Protein AF-A0A9X2BZV4-F1 (afdb_monomer)

Sequence (190 aa):
MRSPCIDVLFIQGASDGAHAADRALADALGSALGDGFRVHFPHMPHEEAPDNDVWRRAISTALHRTPATFLVAHSAGAAIVADMLARGGEDAAALAALPGVLLLAPPFVGAGGWKLDGFRLDEPVQPETLAGLPLQLYFGSADTTVPPAHADLYARRFPGATIHRLPGCGHQFEGWMAHVARDVRALARA

Mean predicted aligned error: 3.15 Å

InterPro domains:
  IPR010662 Serine hydrolase RBBP9/YdeN [PF06821] (48-171)
  IPR029058 Alpha/Beta hydrolase fold [G3DSA:3.40.50.1820] (6-189)
  IPR029058 Alpha/Beta hydrolase fold [SSF53474] (8-173)

Radius of gyration: 15.13 Å; Cα contacts (8 Å, |Δi|>4): 376; chains: 1; bounding box: 44×34×36 Å

Organism: NCBI:txid2897159

Solvent-accessible surface area (backbone atoms only — not comparable to full-atom values): 10216 Å² total; per-residue (Å²): 131,81,76,81,66,46,32,29,36,40,38,42,37,67,30,76,62,23,62,67,62,39,43,57,48,50,53,43,29,39,65,49,53,31,90,56,44,44,68,46,71,69,82,69,76,57,33,65,66,67,51,65,69,60,47,53,51,50,53,52,49,49,54,74,74,41,85,44,44,31,42,39,21,25,27,54,35,14,28,50,53,51,26,39,49,27,68,43,64,70,65,14,46,58,55,30,70,24,69,27,40,38,28,38,42,41,52,43,42,36,89,94,51,42,92,63,84,92,63,46,54,70,47,83,48,61,64,79,57,48,61,87,28,50,37,36,38,38,30,22,67,52,18,85,80,46,60,50,68,36,55,60,56,47,48,70,59,38,74,82,44,48,79,44,76,37,83,75,26,36,74,78,37,81,92,43,34,53,60,56,25,49,51,54,57,50,47,77,71,110

Structure (mmCIF, N/CA/C/O backbone):
data_AF-A0A9X2BZV4-F1
#
_entry.id   AF-A0A9X2BZV4-F1
#
loop_
_atom_site.group_PDB
_atom_site.id
_atom_site.type_symbol
_atom_site.label_atom_id
_atom_site.label_alt_id
_atom_site.label_comp_id
_atom_site.label_asym_id
_atom_site.label_entity_id
_atom_site.label_seq_id
_atom_site.pdbx_PDB_ins_code
_atom_site.Cartn_x
_atom_site.Cartn_y
_atom_site.Cartn_z
_atom_site.occupancy
_atom_site.B_iso_or_equiv
_atom_site.auth_seq_id
_atom_site.auth_comp_id
_atom_site.auth_asym_id
_atom_site.auth_atom_id
_atom_site.pdbx_PDB_model_num
ATOM 1 N N . MET A 1 1 ? -26.538 5.313 18.567 1.00 48.03 1 MET A N 1
ATOM 2 C CA . MET A 1 1 ? -25.415 6.013 17.904 1.00 48.03 1 MET A CA 1
ATOM 3 C C . MET A 1 1 ? -24.885 5.101 16.815 1.00 48.03 1 MET A C 1
ATOM 5 O O . MET A 1 1 ? -24.720 3.922 17.095 1.00 48.03 1 MET A O 1
ATOM 9 N N . ARG A 1 2 ? -24.688 5.594 15.585 1.00 54.38 2 ARG A N 1
ATOM 10 C CA . ARG A 1 2 ? -23.929 4.836 14.577 1.00 54.38 2 ARG A CA 1
ATOM 11 C C . ARG A 1 2 ? -22.489 4.727 15.085 1.00 54.38 2 ARG A C 1
ATOM 13 O O . ARG A 1 2 ? -21.980 5.721 15.603 1.00 54.38 2 ARG A O 1
ATOM 20 N N . SER A 1 3 ? -21.877 3.547 15.000 1.00 62.12 3 SER A N 1
ATOM 21 C CA . SER A 1 3 ? -20.447 3.398 15.286 1.00 62.12 3 SER A CA 1
ATOM 22 C C . SER A 1 3 ? -19.655 4.408 14.449 1.00 62.12 3 SER A C 1
ATOM 24 O O . SER A 1 3 ? -20.075 4.695 13.320 1.00 62.12 3 SER A O 1
ATOM 26 N N . PRO A 1 4 ? -18.563 4.985 14.979 1.00 80.25 4 PRO A N 1
ATOM 27 C CA . PRO A 1 4 ? -17.719 5.869 14.191 1.00 80.25 4 PRO A CA 1
ATOM 28 C C . PRO A 1 4 ? -17.245 5.131 12.934 1.00 80.25 4 PRO A C 1
ATOM 30 O O . PRO A 1 4 ? -16.870 3.961 12.989 1.00 80.25 4 PRO A O 1
ATOM 33 N N . CYS A 1 5 ? -17.353 5.814 11.797 1.00 91.06 5 CYS A N 1
ATOM 34 C CA . CYS A 1 5 ? -16.904 5.313 10.505 1.00 91.06 5 CYS A CA 1
ATOM 35 C C . CYS A 1 5 ? -15.371 5.299 10.490 1.00 91.06 5 CYS A C 1
ATOM 37 O O . CYS A 1 5 ? -14.761 6.264 10.943 1.00 91.06 5 CYS A O 1
ATOM 39 N N . ILE A 1 6 ? -14.772 4.214 10.004 1.00 96.31 6 ILE A N 1
ATOM 40 C CA . ILE A 1 6 ? -13.321 4.071 9.873 1.00 96.31 6 ILE A CA 1
ATOM 41 C C . ILE A 1 6 ? -12.911 4.491 8.464 1.00 96.31 6 ILE A C 1
ATOM 43 O O . ILE A 1 6 ? -13.384 3.936 7.471 1.00 96.31 6 ILE A O 1
ATOM 47 N N . ASP A 1 7 ? -12.021 5.468 8.371 1.00 97.56 7 ASP A N 1
ATOM 48 C CA . ASP A 1 7 ? -11.559 5.998 7.098 1.00 97.56 7 ASP A CA 1
ATOM 49 C C . ASP A 1 7 ? -10.303 5.243 6.613 1.00 97.56 7 ASP A C 1
ATOM 51 O O . ASP A 1 7 ? -9.355 5.004 7.364 1.00 97.56 7 ASP A O 1
ATOM 55 N N . VAL A 1 8 ? -10.311 4.853 5.339 1.00 98.56 8 VAL A N 1
ATOM 56 C CA . VAL A 1 8 ? -9.254 4.095 4.659 1.00 98.56 8 VAL A CA 1
ATOM 57 C C . VAL A 1 8 ? -8.741 4.929 3.495 1.00 98.56 8 VAL A C 1
ATOM 59 O O . VAL A 1 8 ? -9.525 5.320 2.635 1.00 98.56 8 VAL A O 1
ATOM 62 N N . LEU A 1 9 ? -7.442 5.193 3.435 1.00 98.75 9 LEU A N 1
ATOM 63 C CA . LEU A 1 9 ? -6.807 5.840 2.292 1.00 98.75 9 LEU A CA 1
ATOM 64 C C . LEU A 1 9 ? -6.379 4.776 1.280 1.00 98.75 9 LEU A C 1
ATOM 66 O O . LEU A 1 9 ? -5.589 3.900 1.617 1.00 98.75 9 LEU A O 1
ATOM 70 N N . PHE A 1 10 ? -6.888 4.855 0.054 1.00 98.81 10 PHE A N 1
ATOM 71 C CA . PHE A 1 10 ? -6.487 4.001 -1.059 1.00 98.81 10 PHE A CA 1
ATOM 72 C C . PHE A 1 10 ? -5.549 4.763 -2.002 1.00 98.81 10 PHE A C 1
ATOM 74 O O . PHE A 1 10 ? -5.887 5.862 -2.440 1.00 98.81 10 PHE A O 1
ATOM 81 N N . ILE A 1 11 ? -4.395 4.183 -2.331 1.00 98.75 11 ILE A N 1
ATOM 82 C CA . ILE A 1 11 ? -3.411 4.740 -3.271 1.00 98.75 11 ILE A CA 1
ATOM 83 C C . ILE A 1 11 ? -3.274 3.810 -4.484 1.00 98.75 11 ILE A C 1
ATOM 85 O O . ILE A 1 11 ? -3.019 2.617 -4.334 1.00 98.75 11 ILE A O 1
ATOM 89 N N . GLN A 1 12 ? -3.425 4.370 -5.682 1.00 98.50 12 GLN A N 1
ATOM 90 C CA . GLN A 1 12 ? -3.317 3.666 -6.968 1.00 98.50 12 GLN A CA 1
ATOM 91 C C . GLN A 1 12 ? -1.890 3.219 -7.328 1.00 98.50 12 GLN A C 1
ATOM 93 O O . GLN A 1 12 ? -0.902 3.732 -6.800 1.00 98.50 12 GLN A O 1
ATOM 98 N N . GLY A 1 13 ? -1.800 2.325 -8.312 1.00 98.00 13 GLY A N 1
ATOM 99 C CA . GLY A 1 13 ? -0.622 2.079 -9.134 1.00 98.00 13 GLY A CA 1
ATOM 100 C C . GLY A 1 13 ? -0.372 3.187 -10.165 1.00 98.00 13 GLY A C 1
ATOM 101 O O . GLY A 1 13 ? -1.043 4.221 -10.171 1.00 98.00 13 GLY A O 1
ATOM 102 N N . ALA A 1 14 ? 0.613 2.965 -11.040 1.00 95.50 14 ALA A N 1
ATOM 103 C CA . ALA A 1 14 ? 1.064 3.942 -12.027 1.00 95.50 14 ALA A CA 1
ATOM 104 C C . ALA A 1 14 ? 1.043 3.365 -13.447 1.00 95.50 14 ALA A C 1
ATOM 106 O O . ALA A 1 14 ? 1.647 2.328 -13.723 1.00 95.50 14 ALA A O 1
ATOM 107 N N . SER A 1 15 ? 0.335 4.064 -14.320 1.00 94.00 15 SER A N 1
ATOM 108 C CA . SER A 1 15 ? 0.244 3.910 -15.767 1.00 94.00 15 SER A CA 1
ATOM 109 C C . SER A 1 15 ? -0.658 5.033 -16.278 1.00 94.00 15 SER A C 1
ATOM 111 O O . SER A 1 15 ? -1.408 5.631 -15.502 1.00 94.00 15 SER A O 1
ATOM 113 N N . ASP A 1 16 ? -0.659 5.271 -17.587 1.00 94.44 16 ASP A N 1
ATOM 114 C CA . ASP A 1 16 ? -1.740 6.044 -18.202 1.00 94.44 16 ASP A CA 1
ATOM 115 C C . ASP A 1 16 ? -3.094 5.389 -17.858 1.00 94.44 16 ASP A C 1
ATOM 117 O O . ASP A 1 16 ? -3.267 4.177 -18.037 1.00 94.44 16 ASP A O 1
ATOM 121 N N . GLY A 1 17 ? -4.014 6.153 -17.267 1.00 94.94 17 GLY A N 1
ATOM 122 C CA . GLY A 1 17 ? -5.326 5.680 -16.824 1.00 94.94 17 GLY A CA 1
ATOM 123 C C . GLY A 1 17 ? -5.343 4.850 -15.532 1.00 94.94 17 GLY A C 1
ATOM 124 O O . GLY A 1 17 ? -6.378 4.245 -15.228 1.00 94.94 17 GLY A O 1
ATOM 125 N N . ALA A 1 18 ? -4.250 4.788 -14.760 1.00 95.62 18 ALA A N 1
ATOM 126 C CA . ALA A 1 18 ? -4.176 3.957 -13.553 1.00 95.62 18 ALA A CA 1
ATOM 127 C C . ALA A 1 18 ? -5.219 4.328 -12.493 1.00 95.62 18 ALA A C 1
ATOM 129 O O . ALA A 1 18 ? -5.806 3.437 -11.884 1.00 95.62 18 ALA A O 1
ATOM 130 N N . HIS A 1 19 ? -5.517 5.614 -12.291 1.00 97.31 19 HIS A N 1
ATOM 131 C CA . HIS A 1 19 ? -6.533 6.052 -11.334 1.00 97.31 19 HIS A CA 1
ATOM 132 C C . HIS A 1 19 ? -7.915 5.501 -11.701 1.00 97.31 19 HIS A C 1
ATOM 134 O O . HIS A 1 19 ? -8.685 5.080 -10.835 1.00 97.31 19 HIS A O 1
ATOM 140 N N . ALA A 1 20 ? -8.232 5.488 -12.999 1.00 97.00 20 ALA A N 1
ATOM 141 C CA . ALA A 1 20 ? -9.483 4.942 -13.505 1.00 97.00 20 ALA A CA 1
ATOM 142 C C . ALA A 1 20 ? -9.516 3.411 -13.395 1.00 97.00 20 ALA A C 1
ATOM 144 O O . ALA A 1 20 ? -10.542 2.859 -13.002 1.00 97.00 20 ALA A O 1
ATOM 145 N N . ALA A 1 21 ? -8.404 2.730 -13.685 1.00 95.81 21 ALA A N 1
ATOM 146 C CA . ALA A 1 21 ? -8.294 1.281 -13.527 1.00 95.81 21 ALA A CA 1
ATOM 147 C C . ALA A 1 21 ? -8.449 0.855 -12.054 1.00 95.81 21 ALA A C 1
ATOM 149 O O . ALA A 1 21 ? -9.248 -0.026 -11.732 1.00 95.81 21 ALA A O 1
ATOM 150 N N . ASP A 1 22 ? -7.760 1.541 -11.143 1.00 98.38 22 ASP A N 1
ATOM 151 C CA . ASP A 1 22 ? -7.753 1.217 -9.716 1.00 98.38 22 ASP A CA 1
ATOM 152 C C . ASP A 1 22 ? -9.005 1.700 -8.972 1.00 98.38 22 ASP A C 1
ATOM 154 O O . ASP A 1 22 ? -9.255 1.280 -7.839 1.00 98.38 22 ASP A O 1
ATOM 158 N N . ARG A 1 23 ? -9.868 2.499 -9.619 1.00 98.06 23 ARG A N 1
ATOM 159 C CA . ARG A 1 23 ? -11.212 2.817 -9.105 1.00 98.06 23 ARG A CA 1
ATOM 160 C C . ARG A 1 23 ? -12.003 1.550 -8.823 1.00 98.06 23 ARG A C 1
ATOM 162 O O . ARG A 1 23 ? -12.640 1.466 -7.779 1.00 98.06 23 ARG A O 1
ATOM 169 N N . ALA A 1 24 ? -11.900 0.549 -9.696 1.00 97.44 24 ALA A N 1
ATOM 170 C CA . ALA A 1 24 ? -12.562 -0.733 -9.496 1.00 97.44 24 ALA A CA 1
ATOM 171 C C . ALA A 1 24 ? -12.090 -1.438 -8.211 1.00 97.44 24 ALA A C 1
ATOM 173 O O . ALA A 1 24 ? -12.912 -2.005 -7.492 1.00 97.44 24 ALA A O 1
ATOM 174 N N . LEU A 1 25 ? -10.794 -1.366 -7.881 1.00 98.06 25 LEU A N 1
ATOM 175 C CA . LEU A 1 25 ? -10.241 -1.948 -6.653 1.00 98.06 25 LEU A CA 1
ATOM 176 C C . LEU A 1 25 ? -10.721 -1.175 -5.421 1.00 98.06 25 LEU A C 1
ATOM 178 O O . LEU A 1 25 ? -11.193 -1.788 -4.464 1.00 98.06 25 LEU A O 1
ATOM 182 N N . ALA A 1 26 ? -10.641 0.158 -5.454 1.00 98.38 26 ALA A N 1
ATOM 183 C CA . ALA A 1 26 ? -11.083 1.014 -4.356 1.00 98.38 26 ALA A CA 1
ATOM 184 C C . ALA A 1 26 ? -12.584 0.841 -4.057 1.00 98.38 26 ALA A C 1
ATOM 186 O O . ALA A 1 26 ? -12.976 0.710 -2.894 1.00 98.38 26 ALA A O 1
ATOM 187 N N . ASP A 1 27 ? -13.419 0.771 -5.096 1.00 98.31 27 ASP A N 1
ATOM 188 C CA . ASP A 1 27 ? -14.866 0.588 -4.967 1.00 98.31 27 ASP A CA 1
ATOM 189 C C . ASP A 1 27 ? -15.214 -0.832 -4.488 1.00 98.31 27 ASP A C 1
ATOM 191 O O . ASP A 1 27 ? -16.090 -1.011 -3.632 1.00 98.31 27 ASP A O 1
ATOM 195 N N . ALA A 1 28 ? -14.501 -1.855 -4.977 1.00 98.38 28 ALA A N 1
ATOM 196 C CA . ALA A 1 28 ? -14.660 -3.233 -4.516 1.00 98.38 28 ALA A CA 1
ATOM 197 C C . ALA A 1 28 ? -14.217 -3.408 -3.055 1.00 98.38 28 ALA A C 1
ATOM 199 O O . ALA A 1 28 ? -14.881 -4.115 -2.292 1.00 98.38 28 ALA A O 1
ATOM 200 N N . LEU A 1 29 ? -13.138 -2.738 -2.641 1.00 98.62 29 LEU A N 1
ATOM 201 C CA . LEU A 1 29 ? -12.703 -2.681 -1.249 1.00 98.62 29 LEU A CA 1
ATOM 202 C C . LEU A 1 29 ? -13.771 -2.012 -0.377 1.00 98.62 29 LEU A C 1
ATOM 204 O O . LEU A 1 29 ? -14.180 -2.595 0.625 1.00 98.62 29 LEU A O 1
ATOM 208 N N . GLY A 1 30 ? -14.265 -0.834 -0.772 1.00 98.19 30 GLY A N 1
ATOM 209 C CA . GLY A 1 30 ? -15.322 -0.124 -0.046 1.00 98.19 30 GLY A CA 1
ATOM 210 C C . GLY A 1 30 ? -16.589 -0.966 0.112 1.00 98.19 30 GLY A C 1
ATOM 211 O O . GLY A 1 30 ? -17.103 -1.119 1.220 1.00 98.19 30 GLY A O 1
ATOM 212 N N . SER A 1 31 ? -17.032 -1.605 -0.973 1.00 98.12 31 SER A N 1
ATOM 213 C CA . SER A 1 31 ? -18.190 -2.506 -0.965 1.00 98.12 31 SER A CA 1
ATOM 214 C C . SER A 1 31 ? -17.989 -3.704 -0.030 1.00 98.12 31 SER A C 1
ATOM 216 O O . SER A 1 31 ? -18.902 -4.082 0.701 1.00 98.12 31 SER A O 1
ATOM 218 N N . ALA A 1 32 ? -16.792 -4.297 -0.016 1.00 98.19 32 ALA A N 1
ATOM 219 C CA . ALA A 1 32 ? -16.483 -5.440 0.838 1.00 98.19 32 ALA A CA 1
ATOM 220 C C . ALA A 1 32 ? -16.287 -5.074 2.323 1.00 98.19 32 ALA A C 1
ATOM 222 O O . ALA A 1 32 ? -16.498 -5.919 3.201 1.00 98.19 32 ALA A O 1
ATOM 223 N N . LEU A 1 33 ? -15.873 -3.838 2.616 1.00 97.94 33 LEU A N 1
ATOM 224 C CA . LEU A 1 33 ? -15.759 -3.308 3.976 1.00 97.94 33 LEU A CA 1
ATOM 225 C C . LEU A 1 33 ? -17.135 -2.989 4.586 1.00 97.94 33 LEU A C 1
ATOM 227 O O . LEU A 1 33 ? -17.354 -3.261 5.771 1.00 97.94 33 LEU A O 1
ATOM 231 N N . GLY A 1 34 ? -18.058 -2.472 3.770 1.00 96.56 34 GLY A N 1
ATOM 232 C CA . GLY A 1 34 ? -19.418 -2.096 4.160 1.00 96.56 34 GLY A CA 1
ATOM 233 C C . GLY A 1 34 ? -19.511 -0.743 4.879 1.00 96.56 34 GLY A C 1
ATOM 234 O O . GLY A 1 34 ? -18.515 -0.055 5.087 1.00 96.56 34 GLY A O 1
ATOM 235 N N . ASP A 1 35 ? -20.724 -0.380 5.306 1.00 93.38 35 ASP A N 1
ATOM 236 C CA . ASP A 1 35 ? -21.099 0.968 5.788 1.00 93.38 35 ASP A CA 1
ATOM 237 C C . ASP A 1 35 ? -20.311 1.497 7.003 1.00 93.38 35 ASP A C 1
ATOM 239 O O . ASP A 1 35 ? -20.380 2.683 7.332 1.00 93.38 35 ASP A O 1
ATOM 243 N N . GLY A 1 36 ? -19.579 0.625 7.701 1.00 95.00 36 GLY A N 1
ATOM 244 C CA . GLY A 1 36 ? -18.696 1.006 8.805 1.00 95.00 36 GLY A CA 1
ATOM 245 C C . GLY A 1 36 ? -17.400 1.683 8.353 1.00 95.00 36 GLY A C 1
ATOM 246 O O . GLY A 1 36 ? -16.672 2.194 9.200 1.00 95.00 36 GLY A O 1
ATOM 247 N N . PHE A 1 37 ? -17.115 1.702 7.050 1.00 97.19 37 PHE A N 1
ATOM 248 C CA . PHE A 1 37 ? -15.869 2.207 6.490 1.00 97.19 37 PHE A CA 1
ATOM 249 C C . PHE A 1 37 ? -16.118 3.223 5.377 1.00 97.19 37 PHE A C 1
ATOM 251 O O . PHE A 1 37 ? -17.139 3.187 4.690 1.00 97.19 37 PHE A O 1
ATOM 258 N N . ARG A 1 38 ? -15.147 4.111 5.167 1.00 97.62 38 ARG A N 1
ATOM 259 C CA . ARG A 1 38 ? -15.118 5.043 4.038 1.00 97.62 38 ARG A CA 1
ATOM 260 C C . ARG A 1 38 ? -13.764 4.988 3.358 1.00 97.62 38 ARG A C 1
ATOM 262 O O . ARG A 1 38 ? -12.746 5.200 4.004 1.00 97.62 38 ARG A O 1
ATOM 269 N N . VAL A 1 39 ? -13.762 4.755 2.049 1.00 98.31 39 VAL A N 1
ATOM 270 C CA . VAL A 1 39 ? -12.537 4.756 1.244 1.00 98.31 39 VAL A CA 1
ATOM 271 C C . VAL A 1 39 ? -12.321 6.143 0.638 1.00 98.31 39 VAL A C 1
ATOM 273 O O . VAL A 1 39 ? -13.149 6.635 -0.126 1.00 98.31 39 VAL A O 1
ATOM 276 N N . HIS A 1 40 ? -11.199 6.771 0.978 1.00 98.31 40 HIS A N 1
ATOM 277 C CA . HIS A 1 40 ? -10.677 7.970 0.329 1.00 98.31 40 HIS A CA 1
ATOM 278 C C . HIS A 1 40 ? -9.738 7.534 -0.779 1.00 98.31 40 HIS A C 1
ATOM 280 O O . HIS A 1 40 ? -8.766 6.839 -0.510 1.00 98.31 40 HIS A O 1
ATOM 286 N N . PHE A 1 41 ? -10.001 7.951 -2.011 1.00 98.38 41 PHE A N 1
ATOM 287 C CA . PHE A 1 41 ? -9.153 7.595 -3.144 1.00 98.38 41 PHE A CA 1
ATOM 288 C C . PHE A 1 41 ? -8.785 8.856 -3.939 1.00 98.38 41 PHE A C 1
ATOM 290 O O . PHE A 1 41 ? -9.496 9.202 -4.891 1.00 98.38 41 PHE A O 1
ATOM 297 N N . PRO A 1 42 ? -7.753 9.603 -3.490 1.00 97.38 42 PRO A N 1
ATOM 298 C CA . PRO A 1 42 ? -7.251 10.771 -4.199 1.00 97.38 42 PRO A CA 1
ATOM 299 C C . PRO A 1 42 ? -6.466 10.363 -5.450 1.00 97.38 42 PRO A C 1
ATOM 301 O O . PRO A 1 42 ? -5.778 9.345 -5.464 1.00 97.38 42 PRO A O 1
ATOM 304 N N . HIS A 1 43 ? -6.518 11.216 -6.469 1.00 97.38 43 HIS A N 1
ATOM 305 C CA . HIS A 1 43 ? -5.741 11.052 -7.694 1.00 97.38 43 HIS A CA 1
ATOM 306 C C . HIS A 1 43 ? -4.257 11.327 -7.425 1.00 97.38 43 HIS A C 1
ATOM 308 O O . HIS A 1 43 ? -3.915 12.396 -6.907 1.00 97.38 43 HIS A O 1
ATOM 314 N N . MET A 1 44 ? -3.371 10.402 -7.801 1.00 98.00 44 MET A N 1
ATOM 315 C CA . MET A 1 44 ? -1.924 10.649 -7.761 1.00 98.00 44 MET A CA 1
ATOM 316 C C . MET A 1 44 ? -1.484 11.440 -9.005 1.00 98.00 44 MET A C 1
ATOM 318 O O . MET A 1 44 ? -1.960 11.158 -10.101 1.00 98.00 44 MET A O 1
ATOM 322 N N . PRO A 1 45 ? -0.640 12.475 -8.877 1.00 97.38 45 PRO A N 1
ATOM 323 C CA . PRO A 1 45 ? -0.276 13.337 -10.006 1.00 97.38 45 PRO A CA 1
ATOM 324 C C . PRO A 1 45 ? 0.622 12.608 -11.017 1.00 97.38 45 PRO A C 1
ATOM 326 O O . PRO A 1 45 ? 1.489 11.842 -10.609 1.00 97.38 45 PRO A O 1
ATOM 329 N N . HIS A 1 46 ? 0.481 12.909 -12.313 1.00 95.69 46 HIS A N 1
ATOM 330 C CA . HIS A 1 46 ? 1.349 12.380 -13.383 1.00 95.69 46 HIS A CA 1
ATOM 331 C C . HIS A 1 46 ? 1.462 10.845 -13.372 1.00 95.69 46 HIS A C 1
ATOM 333 O O . HIS A 1 46 ? 2.555 10.284 -13.329 1.00 95.69 46 HIS A O 1
ATOM 339 N N . GLU A 1 47 ? 0.322 10.155 -13.329 1.00 94.62 47 GLU A N 1
ATOM 340 C CA . GLU A 1 47 ? 0.260 8.693 -13.213 1.00 94.62 47 GLU A CA 1
ATOM 341 C C . GLU A 1 47 ? 0.912 7.924 -14.360 1.00 94.62 47 GLU A C 1
ATOM 343 O O . GLU A 1 47 ? 1.387 6.807 -14.160 1.00 94.62 47 GLU A O 1
ATOM 348 N N . GLU A 1 48 ? 1.001 8.542 -15.529 1.00 94.25 48 GLU A N 1
ATOM 349 C CA . GLU A 1 48 ? 1.672 8.032 -16.716 1.00 94.25 48 GLU A CA 1
ATOM 350 C C . GLU A 1 48 ? 3.203 7.998 -16.585 1.00 94.25 48 GLU A C 1
ATOM 352 O O . GLU A 1 48 ? 3.867 7.202 -17.249 1.00 94.25 48 GLU A O 1
ATOM 357 N N . ALA A 1 49 ? 3.764 8.860 -15.734 1.00 91.00 49 ALA A N 1
ATOM 358 C CA . ALA A 1 49 ? 5.198 9.029 -15.531 1.00 91.00 49 ALA A CA 1
ATOM 359 C C . ALA A 1 49 ? 5.465 9.507 -14.090 1.00 91.00 49 ALA A C 1
ATOM 361 O O . ALA A 1 49 ? 5.808 10.674 -13.872 1.00 91.00 49 ALA A O 1
ATOM 362 N N . PRO A 1 50 ? 5.278 8.627 -13.089 1.00 91.31 50 PRO A N 1
ATOM 363 C CA . PRO A 1 50 ? 5.314 9.021 -11.690 1.00 91.31 50 PRO A CA 1
ATOM 364 C C . PRO A 1 50 ? 6.718 9.468 -11.272 1.00 91.31 50 PRO A C 1
ATOM 366 O O . PRO A 1 50 ? 7.697 8.739 -11.430 1.00 91.31 50 PRO A O 1
ATOM 369 N N . ASP A 1 51 ? 6.807 10.650 -10.664 1.00 95.12 51 ASP A N 1
ATOM 370 C CA . ASP A 1 51 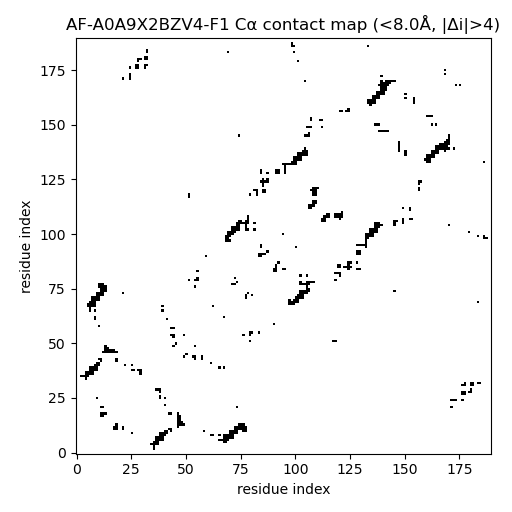? 7.989 11.056 -9.908 1.00 95.12 51 ASP A CA 1
ATOM 371 C C . ASP A 1 51 ? 7.846 10.602 -8.451 1.00 95.12 51 ASP A C 1
ATOM 373 O O . ASP A 1 51 ? 6.882 10.955 -7.760 1.00 95.12 51 ASP A O 1
ATOM 377 N N . ASN A 1 52 ? 8.820 9.828 -7.971 1.00 94.31 52 ASN A N 1
ATOM 378 C CA . ASN A 1 52 ? 8.757 9.229 -6.642 1.00 94.31 52 ASN A CA 1
ATOM 379 C C . ASN A 1 52 ? 8.673 10.276 -5.519 1.00 94.31 52 ASN A C 1
ATOM 381 O O . ASN A 1 52 ? 7.963 10.060 -4.540 1.00 94.31 52 ASN A O 1
ATOM 385 N N . ASP A 1 53 ? 9.375 11.407 -5.626 1.00 94.94 53 ASP A N 1
ATOM 386 C CA . ASP A 1 53 ? 9.344 12.453 -4.598 1.00 94.94 53 ASP A CA 1
ATOM 387 C C . ASP A 1 53 ? 8.016 13.210 -4.601 1.00 94.94 53 ASP A C 1
ATOM 389 O O . ASP A 1 53 ? 7.482 13.548 -3.540 1.00 94.94 53 ASP A O 1
ATOM 393 N N . VAL A 1 54 ? 7.459 13.465 -5.784 1.00 97.00 54 VAL A N 1
ATOM 394 C CA . VAL A 1 54 ? 6.122 14.045 -5.931 1.00 97.00 54 VAL A CA 1
ATOM 395 C C . VAL A 1 54 ? 5.074 13.118 -5.318 1.00 97.00 54 VAL A C 1
ATOM 397 O O . VAL A 1 54 ? 4.232 13.587 -4.551 1.00 97.00 54 VAL A O 1
ATOM 400 N N . TRP A 1 55 ? 5.144 11.816 -5.591 1.00 97.88 55 TRP A N 1
ATOM 401 C CA . TRP A 1 55 ? 4.198 10.837 -5.056 1.00 97.88 55 TRP A CA 1
ATOM 402 C C . TRP A 1 55 ? 4.332 10.651 -3.547 1.00 97.88 55 TRP A C 1
ATOM 404 O O . TRP A 1 55 ? 3.317 10.677 -2.855 1.00 97.88 55 TRP A O 1
ATOM 414 N N . ARG A 1 56 ? 5.555 10.562 -3.004 1.00 97.31 56 ARG A N 1
ATOM 415 C CA . ARG A 1 56 ? 5.783 10.536 -1.546 1.00 97.31 56 ARG A CA 1
ATOM 416 C C . ARG A 1 56 ? 5.128 11.736 -0.860 1.00 97.31 56 ARG A C 1
ATOM 418 O O . ARG A 1 56 ? 4.361 11.565 0.086 1.00 97.31 56 ARG A O 1
ATOM 425 N N . ARG A 1 57 ? 5.336 12.948 -1.393 1.00 97.62 57 ARG A N 1
ATOM 426 C CA . ARG A 1 57 ? 4.687 14.168 -0.876 1.00 97.62 57 ARG A CA 1
ATOM 427 C C . ARG A 1 57 ? 3.167 14.135 -1.015 1.00 97.62 57 ARG A C 1
ATOM 429 O O . ARG A 1 57 ? 2.475 14.590 -0.105 1.00 97.62 57 ARG A O 1
ATOM 436 N N . ALA A 1 58 ? 2.636 13.620 -2.124 1.00 98.25 58 ALA A N 1
ATOM 437 C CA . ALA A 1 58 ? 1.195 13.507 -2.341 1.00 98.25 58 ALA A CA 1
ATOM 438 C C . ALA A 1 58 ? 0.545 12.525 -1.351 1.00 98.25 58 ALA A C 1
ATOM 440 O O . ALA A 1 58 ? -0.481 12.855 -0.757 1.00 98.25 58 ALA A O 1
ATOM 441 N N . ILE A 1 59 ? 1.174 11.370 -1.112 1.00 98.38 59 ILE A N 1
ATOM 442 C CA . ILE A 1 59 ? 0.735 10.365 -0.134 1.00 98.38 59 ILE A CA 1
ATOM 443 C C . ILE A 1 59 ? 0.801 10.939 1.283 1.00 98.38 59 ILE A C 1
ATOM 445 O O . ILE A 1 59 ? -0.192 10.882 2.006 1.00 98.38 59 ILE A O 1
ATOM 449 N N . SER A 1 60 ? 1.921 11.564 1.658 1.00 97.69 60 SER A N 1
ATOM 450 C CA . SER A 1 60 ? 2.071 12.234 2.956 1.00 97.69 60 SER A CA 1
ATOM 451 C C . SER A 1 60 ? 1.003 13.314 3.152 1.00 97.69 60 SER A C 1
ATOM 453 O O . SER A 1 60 ? 0.311 13.355 4.168 1.00 97.69 60 SER A O 1
ATOM 455 N N . THR A 1 61 ? 0.754 14.139 2.134 1.00 97.50 61 THR A N 1
ATOM 456 C CA . THR A 1 61 ? -0.315 15.147 2.172 1.00 97.50 61 THR A CA 1
ATOM 457 C C . THR A 1 61 ? -1.698 14.510 2.330 1.00 97.50 61 THR A C 1
ATOM 459 O O . THR A 1 61 ? -2.518 15.016 3.093 1.00 97.50 61 THR A O 1
ATOM 462 N N . ALA A 1 62 ? -1.984 13.408 1.633 1.00 97.56 62 ALA A N 1
ATOM 463 C CA . ALA A 1 62 ? -3.261 12.709 1.739 1.00 97.56 62 ALA A CA 1
ATOM 464 C C . ALA A 1 62 ? -3.473 12.090 3.131 1.00 97.56 62 ALA A C 1
ATOM 466 O O . ALA A 1 62 ? -4.573 12.202 3.676 1.00 97.56 62 ALA A O 1
ATOM 467 N N . LEU A 1 63 ? -2.425 11.519 3.734 1.00 95.56 63 LEU A N 1
ATOM 468 C CA . LEU A 1 63 ? -2.452 11.020 5.112 1.00 95.56 63 LEU A CA 1
ATOM 469 C C . LEU A 1 63 ? -2.816 12.130 6.106 1.00 95.56 63 LEU A C 1
ATOM 471 O O . LEU A 1 63 ? -3.682 11.932 6.946 1.00 95.56 63 LEU A O 1
ATOM 475 N N . HIS A 1 64 ? -2.236 13.324 5.966 1.00 93.50 64 HIS A N 1
ATOM 476 C CA . HIS A 1 64 ? -2.522 14.449 6.867 1.00 93.50 64 HIS A CA 1
ATOM 477 C C . HIS A 1 64 ? -3.869 15.139 6.604 1.00 93.50 64 HIS A C 1
ATOM 479 O O . HIS A 1 64 ? -4.444 15.756 7.499 1.00 93.50 64 HIS A O 1
ATOM 485 N N . ARG A 1 65 ? -4.372 15.091 5.364 1.00 94.38 65 ARG A N 1
ATOM 486 C CA . ARG A 1 65 ? -5.623 15.761 4.965 1.00 94.38 65 ARG A CA 1
ATOM 487 C C . ARG A 1 65 ? -6.867 14.896 5.123 1.00 94.38 65 ARG A C 1
ATOM 489 O O . ARG A 1 65 ? -7.972 15.406 4.937 1.00 94.38 65 ARG A O 1
ATOM 496 N N . THR A 1 66 ? -6.705 13.615 5.431 1.00 92.81 66 THR A N 1
ATOM 497 C CA . THR A 1 66 ? -7.813 12.688 5.661 1.00 92.81 66 THR A CA 1
ATOM 498 C C . THR A 1 66 ? -7.781 12.191 7.105 1.00 92.81 66 THR A C 1
ATOM 500 O O . THR A 1 66 ? -6.713 12.117 7.702 1.00 92.81 66 THR A O 1
ATOM 503 N N . PRO A 1 67 ? -8.928 11.821 7.696 1.00 93.12 67 PRO A N 1
ATOM 504 C CA . PRO A 1 67 ? -8.959 11.150 8.996 1.00 93.12 67 PRO A CA 1
ATOM 505 C C . PRO A 1 67 ? -8.594 9.655 8.888 1.00 93.12 67 PRO A C 1
ATOM 507 O O . PRO A 1 67 ? -8.991 8.868 9.744 1.00 93.12 67 PRO A O 1
ATOM 510 N N . ALA A 1 68 ? -7.919 9.238 7.809 1.00 94.00 68 ALA A N 1
ATOM 511 C CA . ALA A 1 68 ? -7.678 7.835 7.520 1.00 94.00 68 ALA A CA 1
ATO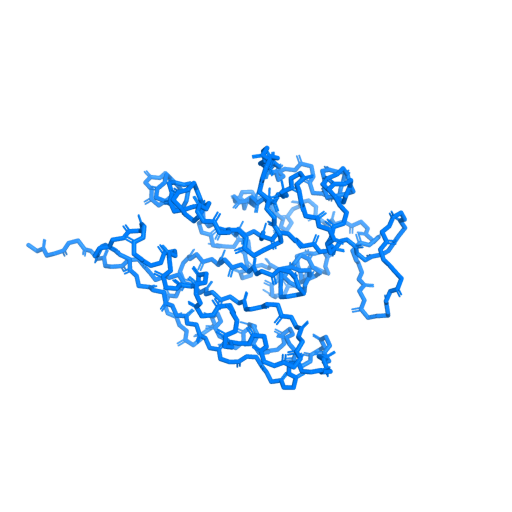M 512 C C . ALA A 1 68 ? -6.782 7.196 8.584 1.00 94.00 68 ALA A C 1
ATOM 514 O O . ALA A 1 68 ? -5.704 7.695 8.895 1.00 94.00 68 ALA A O 1
ATOM 515 N N . THR A 1 69 ? -7.228 6.062 9.113 1.00 94.94 69 THR A N 1
ATOM 516 C CA . THR A 1 69 ? -6.471 5.255 10.080 1.00 94.94 69 THR A CA 1
ATOM 517 C C . THR A 1 69 ? -5.935 3.971 9.453 1.00 94.94 69 THR A C 1
ATOM 519 O O . THR A 1 69 ? -5.141 3.262 10.059 1.00 94.94 69 THR A O 1
ATOM 522 N N . PHE A 1 70 ? -6.323 3.682 8.213 1.00 98.12 70 PHE A N 1
ATOM 523 C CA . PHE A 1 70 ? -5.768 2.599 7.415 1.00 98.12 70 PHE A CA 1
ATOM 524 C C . PHE A 1 70 ? -5.271 3.138 6.086 1.00 98.12 70 PHE A C 1
ATOM 526 O O . PHE A 1 70 ? -5.900 4.016 5.493 1.00 98.12 70 PHE A O 1
ATOM 533 N N . LEU A 1 71 ? -4.190 2.549 5.587 1.00 98.69 71 LEU A N 1
ATOM 534 C CA . LEU A 1 71 ? -3.723 2.772 4.228 1.00 98.69 71 LEU A CA 1
ATOM 535 C C . LEU A 1 71 ? -3.744 1.453 3.460 1.00 98.69 71 LEU A C 1
ATOM 537 O O . LEU A 1 71 ? -3.212 0.444 3.919 1.00 98.69 71 LEU A O 1
ATOM 541 N N . VAL A 1 72 ? -4.335 1.485 2.271 1.00 98.88 72 VAL A N 1
ATOM 542 C CA . VAL A 1 72 ? -4.235 0.438 1.259 1.00 98.88 72 VAL A CA 1
ATOM 543 C C . VAL A 1 72 ? -3.575 1.051 0.034 1.00 98.88 72 VAL A C 1
ATOM 545 O O . VAL A 1 72 ? -3.986 2.109 -0.426 1.00 98.88 72 VAL A O 1
ATOM 548 N N . ALA A 1 73 ? -2.548 0.418 -0.508 1.00 98.88 73 ALA A N 1
ATOM 549 C CA . ALA A 1 73 ? -1.905 0.896 -1.725 1.00 98.88 73 ALA A CA 1
ATOM 550 C C . ALA A 1 73 ? -1.727 -0.242 -2.717 1.00 98.88 73 ALA A C 1
ATOM 552 O O . ALA A 1 73 ? -1.528 -1.386 -2.311 1.00 98.88 73 ALA A O 1
ATOM 553 N N . HIS A 1 74 ? -1.772 0.077 -4.006 1.00 98.81 74 HIS A N 1
ATOM 554 C CA . HIS A 1 74 ? -1.645 -0.881 -5.094 1.00 98.81 74 HIS A CA 1
ATOM 555 C C . HIS A 1 74 ? -0.399 -0.615 -5.952 1.00 98.81 74 HIS A C 1
ATOM 557 O O . HIS A 1 74 ? -0.028 0.534 -6.192 1.00 98.81 74 HIS A O 1
ATOM 563 N N . SER A 1 75 ? 0.264 -1.690 -6.389 1.00 98.25 75 SER A N 1
ATOM 564 C CA . SER A 1 75 ? 1.362 -1.703 -7.359 1.00 98.25 75 SER A CA 1
ATOM 565 C C . SER A 1 75 ? 2.406 -0.607 -7.089 1.00 98.25 75 SER A C 1
ATOM 567 O O . SER A 1 75 ? 3.007 -0.591 -6.013 1.00 98.25 75 SER A O 1
ATOM 569 N N . ALA A 1 76 ? 2.633 0.334 -8.009 1.00 97.81 76 ALA A N 1
ATOM 570 C CA . ALA A 1 76 ? 3.605 1.418 -7.832 1.00 97.81 76 ALA A CA 1
ATOM 571 C C . ALA A 1 76 ? 3.369 2.269 -6.567 1.00 97.81 76 ALA A C 1
ATOM 573 O O . ALA A 1 76 ? 4.322 2.560 -5.843 1.00 97.81 76 ALA A O 1
ATOM 574 N N . GLY A 1 77 ? 2.117 2.613 -6.243 1.00 98.38 77 GLY A N 1
ATOM 575 C CA . GLY A 1 77 ? 1.793 3.313 -4.999 1.00 98.38 77 GLY A CA 1
ATOM 576 C C . GLY A 1 77 ? 2.175 2.492 -3.770 1.00 98.38 77 GLY A C 1
ATOM 577 O O . GLY A 1 77 ? 2.714 3.026 -2.802 1.00 98.38 77 GLY A O 1
ATOM 578 N N . ALA A 1 78 ? 1.987 1.173 -3.834 1.00 98.69 78 ALA A N 1
ATOM 579 C CA . ALA A 1 78 ? 2.395 0.257 -2.775 1.00 98.69 78 ALA A CA 1
ATOM 580 C C . ALA A 1 78 ? 3.924 0.170 -2.624 1.00 98.69 78 ALA A C 1
ATOM 582 O O . ALA A 1 78 ? 4.431 0.135 -1.501 1.00 98.69 78 ALA A O 1
ATOM 583 N N . ALA A 1 79 ? 4.666 0.191 -3.735 1.00 98.19 79 ALA A N 1
ATOM 584 C CA . ALA A 1 79 ? 6.127 0.250 -3.714 1.00 98.19 79 ALA A CA 1
ATOM 585 C C . ALA A 1 79 ? 6.636 1.551 -3.085 1.00 98.19 79 ALA A C 1
ATOM 587 O O . ALA A 1 79 ? 7.572 1.517 -2.289 1.00 98.19 79 ALA A O 1
ATOM 588 N N . ILE A 1 80 ? 6.004 2.685 -3.401 1.00 98.00 80 ILE A N 1
ATOM 589 C CA . ILE A 1 80 ? 6.369 3.997 -2.855 1.00 98.00 80 ILE A CA 1
ATOM 590 C C . ILE A 1 80 ? 6.087 4.061 -1.352 1.00 98.00 80 ILE A C 1
ATOM 592 O O . ILE A 1 80 ? 6.925 4.550 -0.602 1.00 98.00 80 ILE A O 1
ATOM 596 N N . VAL A 1 81 ? 4.967 3.509 -0.879 1.00 98.25 81 VAL A N 1
ATOM 597 C CA . VAL A 1 81 ? 4.693 3.417 0.566 1.00 98.25 81 VAL A CA 1
ATOM 598 C C . VAL A 1 81 ? 5.715 2.522 1.268 1.00 98.25 81 VAL A C 1
ATOM 600 O O . VAL A 1 81 ? 6.234 2.891 2.320 1.00 98.25 81 VAL A O 1
ATOM 603 N N . ALA A 1 82 ? 6.058 1.368 0.688 1.00 97.38 82 ALA A N 1
ATOM 604 C CA . ALA A 1 82 ? 7.109 0.523 1.248 1.00 97.38 82 ALA A CA 1
ATOM 605 C C . ALA A 1 82 ? 8.471 1.237 1.284 1.00 97.38 82 ALA A C 1
ATOM 607 O O . ALA A 1 82 ? 9.238 1.072 2.230 1.00 97.38 82 ALA A O 1
ATOM 608 N N . ASP A 1 83 ? 8.770 2.044 0.270 1.00 96.25 83 ASP A N 1
ATOM 609 C CA . ASP A 1 83 ? 9.978 2.858 0.205 1.00 96.25 83 ASP A CA 1
ATOM 610 C C . ASP A 1 83 ? 9.985 3.975 1.260 1.00 96.25 83 ASP A C 1
ATOM 612 O O . ASP A 1 83 ? 11.011 4.196 1.897 1.00 96.25 83 ASP A O 1
ATOM 616 N N . MET A 1 84 ? 8.842 4.620 1.523 1.00 96.25 84 MET A N 1
ATOM 617 C CA . MET A 1 84 ? 8.688 5.568 2.636 1.00 96.25 84 MET A CA 1
ATOM 618 C C . MET A 1 84 ? 9.000 4.895 3.978 1.00 96.25 84 MET A C 1
ATOM 620 O O . MET A 1 84 ? 9.779 5.434 4.760 1.00 96.25 84 MET A O 1
ATOM 624 N N . LEU A 1 85 ? 8.469 3.689 4.214 1.00 95.38 85 LEU A N 1
ATOM 625 C CA . LEU A 1 85 ? 8.773 2.899 5.413 1.00 95.38 85 LEU A CA 1
ATOM 626 C C . LEU A 1 85 ? 10.266 2.551 5.516 1.00 95.38 85 LEU A C 1
ATOM 628 O O . LEU A 1 85 ? 10.848 2.665 6.592 1.00 95.38 85 LEU A O 1
ATOM 632 N N . ALA A 1 86 ? 10.898 2.149 4.408 1.00 93.44 86 ALA A N 1
ATOM 633 C CA . ALA A 1 86 ? 12.316 1.791 4.385 1.00 93.44 86 ALA A CA 1
ATOM 634 C C . ALA A 1 86 ? 13.241 2.992 4.643 1.00 93.44 86 ALA A C 1
ATOM 636 O O . ALA A 1 86 ? 14.265 2.853 5.309 1.00 93.44 86 ALA A O 1
ATOM 637 N N . ARG A 1 87 ? 12.868 4.180 4.152 1.00 92.38 87 ARG A N 1
ATOM 638 C CA . ARG A 1 87 ? 13.628 5.428 4.326 1.00 92.38 87 ARG A CA 1
ATOM 639 C C . ARG A 1 87 ? 13.644 5.947 5.761 1.00 92.38 87 ARG A C 1
ATOM 641 O O . ARG A 1 87 ? 14.595 6.637 6.129 1.00 92.38 87 ARG A O 1
ATOM 648 N N . GLY A 1 88 ? 12.617 5.640 6.550 1.00 91.00 88 GLY A N 1
ATOM 649 C CA . GLY A 1 88 ? 12.448 6.198 7.889 1.00 91.00 88 GLY A CA 1
ATOM 650 C C . GLY A 1 88 ? 12.008 7.670 7.877 1.00 91.00 88 GLY A C 1
ATOM 651 O O . GLY A 1 88 ? 11.549 8.198 6.864 1.00 91.00 88 GLY A O 1
ATOM 652 N N . GLY A 1 89 ? 12.158 8.344 9.018 1.00 90.81 89 GLY A N 1
ATOM 653 C CA . GLY A 1 89 ? 11.769 9.749 9.188 1.00 90.81 89 GLY A CA 1
ATOM 654 C C . GLY A 1 89 ? 10.282 9.942 9.503 1.00 90.81 89 GLY A C 1
ATOM 655 O O . GLY A 1 89 ? 9.602 9.014 9.940 1.00 90.81 89 GLY A O 1
ATOM 656 N N . GLU A 1 90 ? 9.785 11.165 9.309 1.00 91.62 90 GLU A N 1
ATOM 657 C CA . GLU A 1 90 ? 8.425 11.563 9.708 1.00 91.62 90 GLU A CA 1
ATOM 658 C C . GLU A 1 90 ? 7.337 10.782 8.964 1.00 91.62 90 GLU A C 1
ATOM 660 O O . GLU A 1 90 ? 6.386 10.317 9.586 1.00 91.62 90 GLU A O 1
ATOM 665 N N . ASP A 1 91 ? 7.506 10.562 7.658 1.00 92.50 91 ASP A N 1
ATOM 666 C CA . ASP A 1 91 ? 6.554 9.795 6.849 1.00 92.50 91 ASP A CA 1
ATOM 667 C C . ASP A 1 91 ? 6.446 8.336 7.320 1.00 92.50 91 ASP A C 1
ATOM 669 O O . ASP A 1 91 ? 5.347 7.795 7.444 1.00 92.50 91 ASP A O 1
ATOM 673 N N . ALA A 1 92 ? 7.581 7.697 7.626 1.00 93.88 92 ALA A N 1
ATOM 674 C CA . ALA A 1 92 ? 7.593 6.338 8.155 1.00 93.88 92 ALA A CA 1
ATOM 675 C C . ALA A 1 92 ? 6.955 6.270 9.548 1.00 93.88 92 ALA A C 1
ATOM 677 O O . ALA A 1 92 ? 6.192 5.347 9.815 1.00 93.88 92 ALA A O 1
ATOM 678 N N . ALA A 1 93 ? 7.214 7.259 10.411 1.00 92.81 93 ALA A N 1
ATOM 679 C CA . ALA A 1 93 ? 6.595 7.349 11.730 1.00 92.81 93 ALA A CA 1
ATOM 680 C C . ALA A 1 93 ? 5.072 7.555 11.641 1.00 92.81 93 ALA A C 1
ATOM 682 O O . ALA A 1 93 ? 4.322 6.924 12.385 1.00 92.81 93 ALA A O 1
ATOM 683 N N . ALA A 1 94 ? 4.603 8.385 10.703 1.00 93.88 94 ALA A N 1
ATOM 684 C CA . ALA A 1 94 ? 3.179 8.594 10.455 1.00 93.88 94 ALA A CA 1
ATOM 685 C C . ALA A 1 94 ? 2.493 7.309 9.967 1.00 93.88 94 ALA A C 1
ATOM 687 O O . ALA A 1 94 ? 1.427 6.954 10.463 1.00 93.88 94 ALA A O 1
ATOM 688 N N . LEU A 1 95 ? 3.127 6.577 9.044 1.00 95.81 95 LEU A N 1
ATOM 689 C CA . LEU A 1 95 ? 2.642 5.274 8.581 1.00 95.81 95 LEU A CA 1
ATOM 690 C C . LEU A 1 95 ? 2.655 4.223 9.700 1.00 95.81 95 LEU A C 1
ATOM 692 O O . LEU A 1 95 ? 1.701 3.463 9.828 1.00 95.81 95 LEU A O 1
ATOM 696 N N . ALA A 1 96 ? 3.708 4.189 10.520 1.00 94.38 96 ALA A N 1
ATOM 697 C CA . ALA A 1 96 ? 3.854 3.246 11.627 1.00 94.38 96 ALA A CA 1
ATOM 698 C C . ALA A 1 96 ? 2.838 3.470 12.758 1.00 94.38 9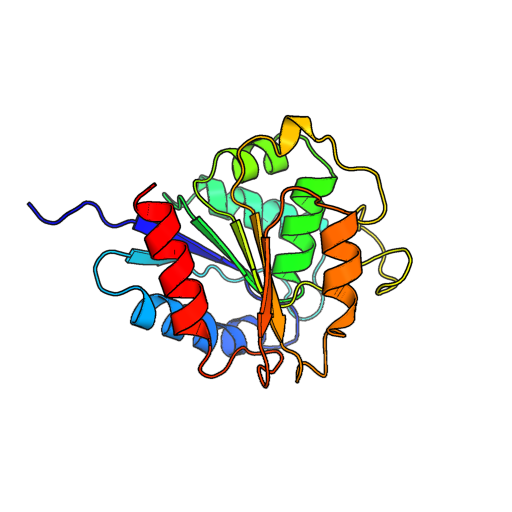6 ALA A C 1
ATOM 700 O O . ALA A 1 96 ? 2.515 2.533 13.484 1.00 94.38 96 ALA A O 1
ATOM 701 N N . ALA A 1 97 ? 2.308 4.689 12.886 1.00 93.62 97 ALA A N 1
ATOM 702 C CA . ALA A 1 97 ? 1.247 5.018 13.833 1.00 93.62 97 ALA A CA 1
ATOM 703 C C . ALA A 1 97 ? -0.147 4.536 13.387 1.00 93.62 97 ALA A C 1
ATOM 705 O O . ALA A 1 97 ? -1.094 4.593 14.176 1.00 93.62 97 ALA A O 1
ATOM 706 N N . LEU A 1 98 ? -0.301 4.080 12.138 1.00 96.00 98 LEU A N 1
ATOM 707 C CA . LEU A 1 98 ? -1.574 3.571 11.638 1.00 96.00 98 LEU A CA 1
ATOM 708 C C . LEU A 1 98 ? -1.873 2.171 12.204 1.00 96.00 98 LEU A C 1
ATOM 710 O O . LEU A 1 98 ? -1.001 1.302 12.195 1.00 96.00 98 LEU A O 1
ATOM 714 N N . PRO A 1 99 ? -3.135 1.894 12.582 1.00 96.12 99 PRO A N 1
ATOM 715 C CA . PRO A 1 99 ? -3.620 0.542 12.869 1.00 96.12 99 PRO A CA 1
ATOM 716 C C . PRO A 1 99 ? -3.393 -0.499 11.761 1.00 96.12 99 PRO A C 1
ATOM 718 O O . PRO A 1 99 ? -3.494 -1.697 12.021 1.00 96.12 99 PRO A O 1
ATOM 721 N N . GLY A 1 100 ? -3.116 -0.084 10.521 1.00 97.38 100 GLY A N 1
ATOM 722 C CA . GLY A 1 100 ? -2.736 -1.015 9.465 1.00 97.38 100 GLY A CA 1
ATOM 723 C C . GLY A 1 100 ? -2.312 -0.360 8.155 1.00 97.38 100 GLY A C 1
ATOM 724 O O . GLY A 1 100 ? -2.943 0.586 7.676 1.00 97.38 100 GLY A O 1
ATOM 725 N N . VAL A 1 101 ? -1.278 -0.941 7.544 1.00 98.62 101 VAL A N 1
ATOM 726 C CA . VAL A 1 101 ? -0.813 -0.624 6.187 1.00 98.62 101 VAL A CA 1
ATOM 727 C C . VAL A 1 101 ? -0.860 -1.899 5.349 1.00 98.62 101 VAL A C 1
ATOM 729 O O . VAL A 1 101 ? -0.236 -2.902 5.693 1.00 98.62 101 VAL A O 1
ATOM 732 N N . LEU A 1 102 ? -1.616 -1.868 4.253 1.00 98.81 102 LEU A N 1
ATOM 733 C CA . LEU A 1 102 ? -1.847 -3.012 3.379 1.00 98.81 102 LEU A CA 1
ATOM 734 C C . LEU A 1 102 ? -1.354 -2.697 1.965 1.00 98.81 102 LEU A C 1
ATOM 736 O O . LEU A 1 102 ? -1.815 -1.754 1.326 1.00 98.81 102 LEU A O 1
ATOM 740 N N . LEU A 1 103 ? -0.419 -3.495 1.463 1.00 98.88 103 LEU A N 1
ATOM 741 C CA . LEU A 1 103 ? 0.245 -3.272 0.182 1.00 98.88 103 LEU A CA 1
ATOM 742 C C . LEU A 1 103 ? -0.122 -4.386 -0.801 1.00 98.88 103 LEU A C 1
ATOM 744 O O . LEU A 1 103 ? 0.187 -5.556 -0.577 1.00 98.88 103 LEU A O 1
ATOM 748 N N . LEU A 1 104 ? -0.785 -4.026 -1.894 1.00 98.88 104 LEU A N 1
ATOM 749 C CA . LEU A 1 104 ? -1.286 -4.936 -2.918 1.00 98.88 104 LEU A CA 1
ATOM 750 C C . LEU A 1 104 ? -0.318 -4.968 -4.102 1.00 98.88 104 LEU A C 1
ATOM 752 O O . LEU A 1 104 ? -0.073 -3.936 -4.720 1.00 98.88 104 LEU A O 1
ATOM 756 N N . ALA A 1 105 ? 0.243 -6.142 -4.394 1.00 98.50 105 ALA A N 1
ATOM 757 C CA . ALA A 1 105 ? 1.216 -6.381 -5.463 1.00 98.50 105 ALA A CA 1
ATOM 758 C C . ALA A 1 105 ? 2.338 -5.321 -5.575 1.00 98.50 105 ALA A C 1
ATOM 760 O O . ALA A 1 105 ? 2.623 -4.860 -6.680 1.00 98.50 105 ALA A O 1
ATOM 761 N N . PRO A 1 106 ? 3.005 -4.909 -4.477 1.00 98.44 106 PRO A N 1
ATOM 762 C CA . PRO A 1 106 ? 4.088 -3.941 -4.587 1.00 98.44 106 PRO A CA 1
ATOM 763 C C . PRO A 1 106 ? 5.269 -4.551 -5.366 1.00 98.44 106 PRO A C 1
ATOM 765 O O . PRO A 1 106 ? 5.768 -5.617 -4.983 1.00 98.44 106 PRO A O 1
ATOM 768 N N . PRO A 1 107 ? 5.764 -3.918 -6.444 1.00 98.00 107 PRO A N 1
ATOM 769 C CA . PRO A 1 107 ? 7.030 -4.314 -7.032 1.00 98.00 107 PRO A CA 1
ATOM 770 C C . PRO A 1 107 ? 8.179 -4.003 -6.072 1.00 98.00 107 PRO A C 1
ATOM 772 O O . PRO A 1 107 ? 8.342 -2.873 -5.621 1.00 98.00 107 PRO A O 1
ATOM 775 N N . PHE A 1 108 ? 9.020 -5.001 -5.799 1.00 98.06 108 PHE A N 1
ATOM 776 C CA . PHE A 1 108 ? 10.271 -4.770 -5.097 1.00 98.06 108 PHE A CA 1
ATOM 777 C C . PHE A 1 108 ? 11.264 -4.121 -6.066 1.00 98.06 108 PHE A C 1
ATOM 779 O O . PHE A 1 108 ? 11.563 -4.699 -7.113 1.00 98.06 108 PHE A O 1
ATOM 786 N N . VAL A 1 109 ? 11.786 -2.945 -5.721 1.00 96.38 109 VAL A N 1
ATOM 787 C CA . VAL A 1 109 ? 12.800 -2.234 -6.513 1.00 96.38 109 VAL A CA 1
ATOM 788 C C . VAL A 1 109 ? 14.148 -2.330 -5.804 1.00 96.38 109 VAL A C 1
ATOM 790 O O . VAL A 1 109 ? 14.268 -1.937 -4.651 1.00 96.38 109 VAL A O 1
ATOM 793 N N . GLY A 1 110 ? 15.159 -2.871 -6.478 1.00 94.88 110 GLY A N 1
ATOM 794 C CA . GLY A 1 110 ? 16.493 -3.098 -5.926 1.00 94.88 110 GLY A CA 1
ATOM 795 C C . GLY A 1 110 ? 17.001 -4.515 -6.191 1.00 94.88 110 GLY A C 1
ATOM 796 O O . GLY A 1 110 ? 16.547 -5.205 -7.108 1.00 94.88 110 GLY A O 1
ATOM 797 N N . ALA A 1 111 ? 17.968 -4.969 -5.392 1.00 93.75 111 ALA A N 1
ATOM 798 C CA . ALA A 1 111 ? 18.615 -6.266 -5.587 1.00 93.75 111 ALA A CA 1
ATOM 799 C C . ALA A 1 111 ? 17.610 -7.440 -5.629 1.00 93.75 111 ALA A C 1
ATOM 801 O O . ALA A 1 111 ? 16.921 -7.724 -4.652 1.00 93.75 111 ALA A O 1
ATOM 802 N N . GLY A 1 112 ? 17.563 -8.148 -6.764 1.00 94.19 112 GLY A N 1
ATOM 803 C CA . GLY A 1 112 ? 16.673 -9.293 -7.000 1.00 94.19 112 GLY A CA 1
ATOM 804 C C . GLY A 1 112 ? 15.265 -8.937 -7.490 1.00 94.19 112 GLY A C 1
ATOM 805 O O . GLY A 1 112 ? 14.528 -9.848 -7.861 1.00 94.19 112 GLY A O 1
ATOM 806 N N . GLY A 1 113 ? 14.909 -7.651 -7.515 1.00 96.12 113 GLY A N 1
ATOM 807 C CA . GLY A 1 113 ? 13.651 -7.143 -8.057 1.00 96.12 113 GLY A CA 1
ATOM 808 C C . GLY A 1 113 ? 13.863 -6.296 -9.311 1.00 96.12 113 GLY A C 1
ATOM 809 O O . GLY A 1 113 ? 14.773 -6.534 -10.111 1.00 96.12 113 GLY A O 1
ATOM 810 N N . TRP A 1 114 ? 13.008 -5.295 -9.488 1.00 96.00 114 TRP A N 1
ATOM 811 C CA . TRP A 1 114 ? 13.111 -4.331 -10.581 1.00 96.00 114 TRP A CA 1
ATOM 812 C C . TRP A 1 114 ? 14.268 -3.354 -10.374 1.00 96.00 114 TRP A C 1
ATOM 814 O O . TRP A 1 114 ? 14.692 -3.092 -9.251 1.00 96.00 114 TRP A O 1
ATOM 824 N N . LYS A 1 115 ? 14.768 -2.785 -11.474 1.00 93.56 115 LYS A N 1
ATOM 825 C CA . LYS A 1 115 ? 15.840 -1.783 -11.471 1.00 93.56 115 LYS A CA 1
ATOM 826 C C . LYS A 1 115 ? 15.267 -0.433 -11.884 1.00 93.56 115 LYS A C 1
ATOM 828 O O . LYS A 1 115 ? 15.158 -0.160 -13.074 1.00 93.56 115 LYS A O 1
ATOM 833 N N . LEU A 1 116 ? 14.871 0.360 -10.897 1.00 90.88 116 LEU A N 1
ATOM 834 C CA . LEU A 1 116 ? 14.383 1.727 -11.063 1.00 90.88 116 LEU A CA 1
ATOM 835 C C . LEU A 1 116 ? 15.119 2.628 -10.073 1.00 90.88 116 LEU A C 1
ATOM 837 O O . LEU A 1 116 ? 15.436 2.200 -8.961 1.00 90.88 116 LEU A O 1
ATOM 841 N N . ASP A 1 117 ? 15.371 3.868 -10.474 1.00 89.56 117 ASP A N 1
ATOM 842 C CA . ASP A 1 117 ? 16.039 4.849 -9.625 1.00 89.56 117 ASP A CA 1
ATOM 843 C C . ASP A 1 117 ? 15.083 5.438 -8.577 1.00 89.56 117 ASP A C 1
ATOM 845 O O . ASP A 1 117 ? 13.857 5.370 -8.688 1.00 89.56 117 ASP A O 1
ATOM 849 N N . GLY A 1 118 ? 15.649 6.048 -7.533 1.00 87.56 118 GLY A N 1
ATOM 850 C CA . GLY A 1 118 ? 14.870 6.799 -6.545 1.00 87.56 118 GLY A CA 1
ATOM 851 C C . GLY A 1 118 ? 14.119 5.942 -5.519 1.00 87.56 118 GLY A C 1
ATOM 852 O O . GLY A 1 118 ? 13.230 6.471 -4.842 1.00 87.56 118 GLY A O 1
ATOM 853 N N . PHE A 1 119 ? 14.495 4.668 -5.376 1.00 92.69 119 PHE A N 1
ATOM 854 C CA . PHE A 1 119 ? 14.062 3.747 -4.321 1.00 92.69 119 PHE A CA 1
ATOM 855 C C . PHE A 1 119 ? 15.241 3.379 -3.408 1.00 92.69 119 PHE A C 1
ATOM 857 O O . PHE A 1 119 ? 16.381 3.331 -3.856 1.00 92.69 119 PHE A O 1
ATOM 864 N N . ARG A 1 120 ? 14.955 3.131 -2.129 1.00 90.25 120 ARG A N 1
ATOM 865 C CA . ARG A 1 120 ? 15.884 2.674 -1.078 1.00 90.25 120 ARG A CA 1
ATOM 866 C C . ARG A 1 120 ? 15.374 1.383 -0.424 1.00 90.25 120 ARG A C 1
ATOM 868 O O . ARG A 1 120 ? 15.690 1.077 0.720 1.00 90.25 120 ARG A O 1
ATOM 875 N N . LEU A 1 121 ? 14.564 0.612 -1.154 1.00 90.12 121 LEU A N 1
ATOM 876 C CA . LEU A 1 121 ? 14.004 -0.666 -0.698 1.00 90.12 121 LEU A CA 1
ATOM 877 C C . LEU A 1 121 ? 15.063 -1.756 -0.518 1.00 90.12 121 LEU A C 1
ATOM 879 O O . LEU A 1 121 ? 14.801 -2.751 0.156 1.00 90.12 121 LEU A O 1
ATOM 883 N N . ASP A 1 122 ? 16.248 -1.593 -1.103 1.00 86.19 122 ASP A N 1
ATOM 884 C CA . ASP A 1 122 ? 17.395 -2.469 -0.908 1.00 86.19 122 ASP A CA 1
ATOM 885 C C . ASP A 1 122 ? 18.312 -2.052 0.255 1.00 86.19 122 ASP A C 1
ATOM 887 O O . ASP A 1 122 ? 19.142 -2.865 0.679 1.00 86.19 122 ASP A O 1
ATOM 891 N N . GLU A 1 123 ? 18.036 -0.929 0.926 1.00 86.69 123 GLU A N 1
ATOM 892 C CA . GLU A 1 123 ? 18.726 -0.478 2.143 1.00 86.69 123 GLU A CA 1
ATOM 893 C C . GLU A 1 123 ? 18.085 -0.984 3.456 1.00 86.69 123 GLU A C 1
ATOM 895 O O . GLU A 1 123 ? 16.862 -1.160 3.521 1.00 86.69 123 GLU A O 1
ATOM 900 N N . PRO A 1 124 ? 18.875 -1.278 4.511 1.00 82.38 124 PRO A N 1
ATOM 901 C CA . PRO A 1 124 ? 18.347 -1.799 5.773 1.00 82.38 124 PRO A CA 1
ATOM 902 C C . PRO A 1 124 ? 17.277 -0.888 6.386 1.00 82.38 124 PRO A C 1
ATOM 904 O O . PRO A 1 124 ? 17.491 0.314 6.528 1.00 82.38 124 PRO A O 1
ATOM 907 N N . VAL A 1 125 ? 16.152 -1.475 6.800 1.00 84.62 125 VAL A N 1
ATOM 908 C CA . VAL A 1 125 ? 15.089 -0.742 7.500 1.00 84.62 125 VAL A CA 1
ATOM 909 C C . VAL A 1 125 ? 15.393 -0.701 8.992 1.00 84.62 125 VAL A C 1
ATOM 911 O O . VAL A 1 125 ? 15.815 -1.711 9.550 1.00 84.62 125 VAL A O 1
ATOM 914 N N . GLN A 1 126 ? 15.157 0.444 9.635 1.00 82.88 126 GLN A N 1
ATOM 915 C CA . GLN A 1 126 ? 15.283 0.621 11.085 1.00 82.88 126 GLN A CA 1
ATOM 916 C C . GLN A 1 126 ? 14.130 -0.105 11.803 1.00 82.88 126 GLN A C 1
ATOM 918 O O . GLN A 1 126 ? 12.989 0.364 11.720 1.00 82.88 126 GLN A O 1
ATOM 923 N N . PRO A 1 127 ? 14.369 -1.245 12.486 1.00 78.12 127 PRO A N 1
ATOM 924 C CA . PRO A 1 127 ? 13.294 -2.057 13.067 1.00 78.12 127 PRO A CA 1
ATOM 925 C C . PRO A 1 127 ? 12.422 -1.290 14.066 1.00 78.12 127 PRO A C 1
ATOM 927 O O . PRO A 1 127 ? 11.213 -1.493 14.119 1.00 78.12 127 PRO A O 1
ATOM 930 N N . GLU A 1 128 ? 13.024 -0.371 14.815 1.00 82.06 128 GLU A N 1
ATOM 931 C CA . GLU A 1 128 ? 12.368 0.528 15.760 1.00 82.06 128 GLU A CA 1
ATOM 932 C C . GLU A 1 128 ? 11.310 1.423 15.108 1.00 82.06 128 GLU A C 1
ATOM 934 O O . GLU A 1 128 ? 10.292 1.704 15.732 1.00 82.06 128 GLU A O 1
ATOM 939 N N . THR A 1 129 ? 11.503 1.822 13.846 1.00 77.50 129 THR A N 1
ATOM 940 C CA . THR A 1 129 ? 10.532 2.658 13.119 1.00 77.50 129 THR A CA 1
ATOM 941 C C . THR A 1 129 ? 9.280 1.869 12.747 1.00 77.50 129 THR A C 1
ATOM 943 O O . THR A 1 129 ? 8.211 2.446 12.599 1.00 77.50 129 THR A O 1
ATOM 946 N N . LEU A 1 130 ? 9.393 0.546 12.615 1.00 84.69 130 LEU A N 1
ATOM 947 C CA . LEU A 1 130 ? 8.290 -0.333 12.222 1.00 84.69 130 LEU A CA 1
ATOM 948 C C . LEU A 1 130 ? 7.687 -1.106 13.396 1.00 84.69 130 LEU A C 1
ATOM 950 O O . LEU A 1 130 ? 6.792 -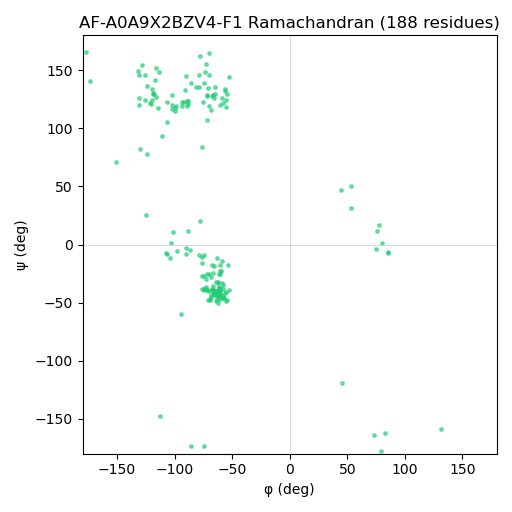1.932 13.201 1.00 84.69 130 LEU A O 1
ATOM 954 N N . ALA A 1 131 ? 8.193 -0.887 14.609 1.00 84.50 131 ALA A N 1
ATOM 955 C CA . ALA A 1 131 ? 7.755 -1.616 15.784 1.00 84.50 131 ALA A CA 1
ATOM 956 C C . ALA A 1 131 ? 6.259 -1.375 16.031 1.00 84.50 131 ALA A C 1
ATOM 958 O O . ALA A 1 131 ? 5.819 -0.249 16.244 1.00 84.50 131 ALA A O 1
ATOM 959 N N . GLY A 1 132 ? 5.477 -2.456 16.011 1.00 84.38 132 GLY A N 1
ATOM 960 C CA . GLY A 1 132 ? 4.036 -2.409 16.254 1.00 84.38 132 GLY A CA 1
ATOM 961 C C . GLY A 1 132 ? 3.175 -2.092 15.031 1.00 84.38 132 GLY A C 1
ATOM 962 O O . GLY A 1 132 ? 1.963 -2.231 15.150 1.00 84.38 132 GLY A O 1
ATOM 963 N N . LEU A 1 133 ? 3.755 -1.754 13.871 1.00 93.38 133 LEU A N 1
ATOM 964 C CA . LEU A 1 133 ? 3.002 -1.532 12.633 1.00 93.38 133 LEU A CA 1
ATOM 965 C C . LEU A 1 133 ? 2.445 -2.860 12.087 1.00 93.38 133 LEU A C 1
ATOM 967 O O . LEU A 1 133 ? 3.232 -3.728 11.688 1.00 93.38 133 LEU A O 1
ATOM 971 N N . PRO A 1 134 ? 1.114 -3.019 11.953 1.00 96.81 134 PRO A N 1
ATOM 972 C CA . PRO A 1 134 ? 0.534 -4.152 11.244 1.00 96.81 134 PRO A CA 1
ATOM 973 C C . PRO A 1 134 ? 0.680 -3.954 9.727 1.00 96.81 134 PRO A C 1
ATOM 975 O O . PRO A 1 134 ? -0.222 -3.464 9.044 1.00 96.81 134 PRO A O 1
ATOM 978 N N . LEU A 1 135 ? 1.850 -4.320 9.201 1.00 97.88 135 LEU A N 1
ATOM 979 C CA . LEU A 1 135 ? 2.160 -4.276 7.773 1.00 97.88 135 LEU A CA 1
ATOM 980 C C . LEU A 1 135 ? 1.771 -5.601 7.106 1.00 97.88 135 LEU A C 1
ATOM 982 O O . LEU A 1 135 ? 2.316 -6.655 7.438 1.00 97.88 135 LEU A O 1
ATOM 986 N N . GLN A 1 136 ? 0.853 -5.552 6.143 1.00 98.56 136 GLN A N 1
ATOM 987 C CA . GLN A 1 136 ? 0.422 -6.716 5.368 1.00 98.56 136 GLN A CA 1
ATOM 988 C C . GLN A 1 136 ? 0.707 -6.506 3.883 1.00 98.56 136 GLN A C 1
ATOM 990 O O . GLN A 1 136 ? 0.397 -5.453 3.332 1.00 98.56 136 GLN A O 1
ATOM 995 N N . LEU A 1 137 ? 1.281 -7.504 3.216 1.00 98.81 137 LEU A N 1
ATOM 996 C CA . LEU A 1 137 ? 1.573 -7.447 1.786 1.00 98.81 137 LEU A CA 1
ATOM 997 C C . LEU A 1 137 ? 0.926 -8.618 1.063 1.00 98.81 137 LEU A C 1
ATOM 999 O O . L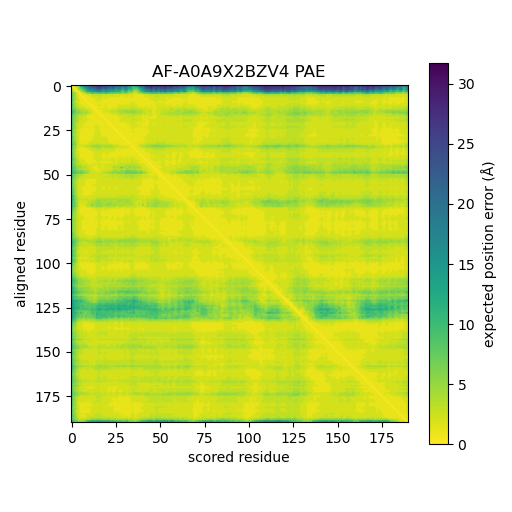EU A 1 137 ? 1.014 -9.755 1.520 1.00 98.81 137 LEU A O 1
ATOM 1003 N N . TYR A 1 138 ? 0.317 -8.347 -0.084 1.00 98.81 138 TYR A N 1
ATOM 1004 C CA . TYR A 1 138 ? -0.465 -9.311 -0.841 1.00 98.81 138 TYR A CA 1
ATOM 1005 C C . TYR A 1 138 ? 0.143 -9.523 -2.222 1.00 98.81 138 TYR A C 1
ATOM 1007 O O . TYR A 1 138 ? 0.389 -8.564 -2.948 1.00 98.81 138 TYR A O 1
ATOM 1015 N N . PHE A 1 139 ? 0.347 -10.783 -2.599 1.00 98.69 139 PHE A N 1
ATOM 1016 C CA . PHE A 1 139 ? 0.925 -11.171 -3.883 1.00 98.69 139 PHE A CA 1
ATOM 1017 C C . PHE A 1 139 ? 0.064 -12.243 -4.538 1.00 98.69 139 PHE A C 1
ATOM 1019 O O . PHE A 1 139 ? -0.131 -13.328 -3.980 1.00 98.69 139 PHE A O 1
ATOM 1026 N N . GLY A 1 140 ? -0.445 -11.945 -5.729 1.00 98.19 140 GLY A N 1
ATOM 1027 C CA . GLY A 1 140 ? -1.180 -12.906 -6.531 1.00 98.19 140 GLY A CA 1
ATOM 1028 C C . GLY A 1 140 ? -0.242 -13.860 -7.259 1.00 98.19 140 GLY A C 1
ATOM 1029 O O . GLY A 1 140 ? 0.768 -13.444 -7.803 1.00 98.19 140 GLY A O 1
ATOM 1030 N N . SER A 1 141 ? -0.547 -15.156 -7.264 1.00 97.81 141 SER A N 1
ATOM 1031 C CA . SER A 1 141 ? 0.274 -16.152 -7.985 1.00 97.81 141 SER A CA 1
ATOM 1032 C C . SER A 1 141 ? 0.066 -16.158 -9.503 1.00 97.81 141 SER A C 1
ATOM 1034 O O . SER A 1 141 ? 0.892 -16.726 -10.213 1.00 97.81 141 SER A O 1
ATOM 1036 N N . ALA A 1 142 ? -1.016 -15.542 -9.991 1.00 98.06 142 ALA A N 1
ATOM 1037 C CA . ALA A 1 142 ? -1.291 -15.339 -11.412 1.00 98.06 142 ALA A CA 1
ATOM 1038 C C . ALA A 1 142 ? -0.969 -13.900 -11.860 1.00 98.06 142 ALA A C 1
ATOM 1040 O O . ALA A 1 142 ? -1.347 -13.498 -12.957 1.00 98.06 142 ALA A O 1
ATOM 1041 N N . ASP A 1 143 ? -0.293 -13.114 -11.014 1.00 98.38 143 ASP A N 1
ATOM 1042 C CA . ASP A 1 143 ? 0.202 -11.791 -11.376 1.00 98.38 143 ASP A CA 1
ATOM 1043 C C . ASP A 1 143 ? 1.326 -11.926 -12.415 1.00 98.38 143 ASP A C 1
ATOM 1045 O O . ASP A 1 143 ? 2.376 -12.522 -12.162 1.00 98.38 143 ASP A O 1
ATOM 1049 N N . THR A 1 144 ? 1.072 -11.404 -13.613 1.00 97.19 144 THR A N 1
ATOM 1050 C CA . THR A 1 144 ? 2.021 -11.395 -14.732 1.00 97.19 144 THR A CA 1
ATOM 1051 C C . THR A 1 144 ? 2.773 -10.074 -14.864 1.00 97.19 144 THR A C 1
ATOM 1053 O O . THR A 1 144 ? 3.654 -9.969 -15.714 1.00 97.19 144 THR A O 1
ATOM 1056 N N . THR A 1 145 ? 2.422 -9.070 -14.060 1.00 97.31 145 THR A N 1
ATOM 1057 C CA . THR A 1 145 ? 3.059 -7.753 -14.055 1.00 97.31 145 THR A CA 1
ATOM 1058 C C . THR A 1 145 ? 4.147 -7.727 -12.998 1.00 97.31 145 THR A C 1
ATOM 1060 O O . THR A 1 145 ? 5.319 -7.556 -13.325 1.00 97.31 145 THR A O 1
ATOM 1063 N N . VAL A 1 146 ? 3.784 -7.958 -11.735 1.00 97.31 146 VAL A N 1
ATOM 1064 C CA . VAL A 1 146 ? 4.728 -8.026 -10.621 1.00 97.31 146 VAL A CA 1
ATOM 1065 C C . VAL A 1 146 ? 5.011 -9.494 -10.309 1.00 97.31 146 VAL A C 1
ATOM 1067 O O . VAL A 1 146 ? 4.115 -10.205 -9.856 1.00 97.31 146 VAL A O 1
ATOM 1070 N N . PRO A 1 147 ? 6.254 -9.977 -10.507 1.00 97.06 147 PRO A N 1
ATOM 1071 C CA . PRO A 1 147 ? 6.585 -11.369 -10.238 1.00 97.06 147 PRO A CA 1
ATOM 1072 C C . PRO A 1 147 ? 6.214 -11.780 -8.801 1.00 97.06 147 PRO A C 1
ATOM 1074 O O . PRO A 1 147 ? 6.682 -11.143 -7.851 1.00 97.06 147 PRO A O 1
ATOM 1077 N N . PRO 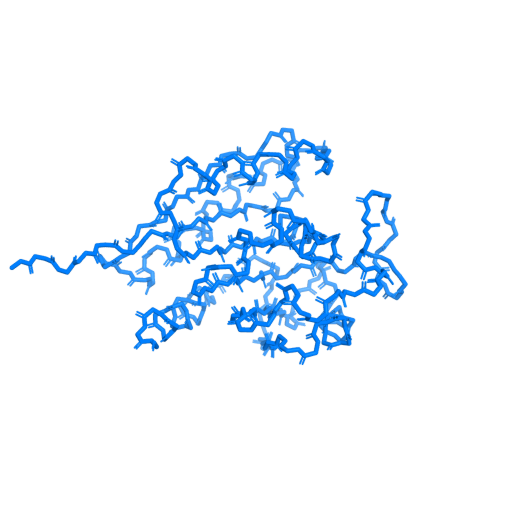A 1 148 ? 5.482 -12.893 -8.589 1.00 95.31 148 PRO A N 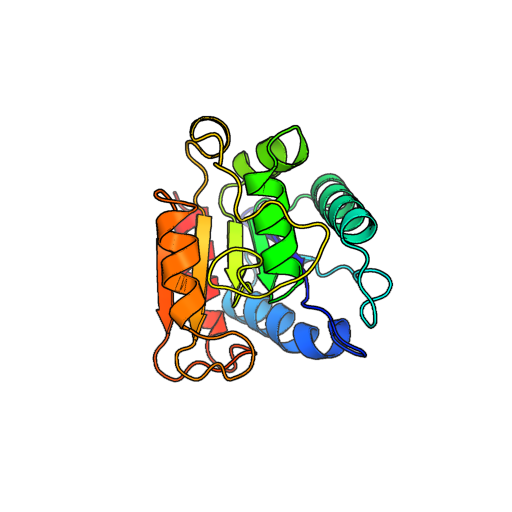1
ATOM 1078 C CA . PRO A 1 148 ? 5.085 -13.340 -7.245 1.00 95.31 148 PRO A CA 1
ATOM 1079 C C . PRO A 1 148 ? 6.272 -13.649 -6.313 1.00 95.31 148 PRO A C 1
ATOM 1081 O O . PRO A 1 148 ? 6.125 -13.710 -5.090 1.00 95.31 148 PRO A O 1
ATOM 1084 N N . ALA A 1 149 ? 7.468 -13.840 -6.881 1.00 96.31 149 ALA A N 1
ATOM 1085 C CA . ALA A 1 149 ? 8.726 -13.996 -6.154 1.00 96.31 149 ALA A CA 1
ATOM 1086 C C . ALA A 1 149 ? 9.154 -12.723 -5.394 1.00 96.31 149 ALA A C 1
ATOM 1088 O O . ALA A 1 149 ? 9.942 -12.809 -4.453 1.00 96.31 149 ALA A O 1
ATOM 1089 N N . HIS A 1 150 ? 8.613 -11.546 -5.738 1.00 98.00 150 HIS A N 1
ATOM 1090 C CA . HIS A 1 150 ? 8.867 -10.310 -4.991 1.00 98.00 150 HIS A CA 1
ATOM 1091 C C . HIS A 1 150 ? 8.412 -10.406 -3.528 1.00 98.00 150 HIS A C 1
ATOM 1093 O O . HIS A 1 150 ? 9.013 -9.777 -2.659 1.00 98.00 150 HIS A O 1
ATOM 1099 N N . ALA A 1 151 ? 7.440 -11.272 -3.229 1.00 98.06 151 ALA A N 1
ATOM 1100 C CA . ALA A 1 151 ? 7.033 -11.596 -1.867 1.00 98.06 151 ALA A CA 1
ATOM 1101 C C . ALA A 1 151 ? 8.210 -12.032 -0.974 1.00 98.06 151 ALA A C 1
ATOM 1103 O O . ALA A 1 151 ? 8.282 -11.628 0.184 1.00 98.06 151 ALA A O 1
ATOM 1104 N N . ASP A 1 152 ? 9.165 -12.806 -1.504 1.00 97.50 152 ASP A N 1
ATOM 1105 C CA . ASP A 1 152 ? 10.327 -13.269 -0.734 1.00 97.50 152 ASP A CA 1
ATOM 1106 C C . ASP A 1 152 ? 11.332 -12.145 -0.466 1.00 97.50 152 ASP A C 1
ATOM 1108 O O . ASP A 1 152 ? 12.027 -12.156 0.552 1.00 97.50 152 ASP A O 1
ATOM 1112 N N . LEU A 1 153 ? 11.412 -11.160 -1.366 1.00 97.12 153 LEU A N 1
ATOM 1113 C CA . LEU A 1 153 ? 12.238 -9.968 -1.172 1.00 97.12 153 LEU A CA 1
ATOM 1114 C C . LEU A 1 153 ? 11.659 -9.103 -0.052 1.00 97.12 153 LEU A C 1
ATOM 1116 O O . LEU A 1 153 ? 12.392 -8.707 0.854 1.00 97.12 153 LEU A O 1
ATOM 1120 N N . TYR A 1 154 ? 10.341 -8.895 -0.060 1.00 96.88 154 TYR A N 1
ATOM 1121 C CA . TYR A 1 154 ? 9.650 -8.174 1.004 1.00 96.88 154 TYR A CA 1
ATOM 1122 C C . TYR A 1 154 ? 9.694 -8.902 2.349 1.00 96.88 154 TYR A C 1
ATOM 1124 O O . TYR A 1 154 ? 9.958 -8.254 3.356 1.00 96.88 154 TYR A O 1
ATOM 1132 N N . ALA A 1 155 ? 9.530 -10.229 2.381 1.00 95.56 155 ALA A N 1
ATOM 1133 C CA . ALA A 1 155 ? 9.637 -11.019 3.612 1.00 95.56 155 ALA A CA 1
ATOM 1134 C C . ALA A 1 155 ? 11.009 -10.860 4.289 1.00 95.56 155 ALA A C 1
ATOM 1136 O O . ALA A 1 155 ? 11.105 -10.771 5.510 1.00 95.56 155 ALA A O 1
ATOM 1137 N N . ARG A 1 156 ? 12.086 -10.791 3.491 1.00 93.62 156 ARG A N 1
ATOM 1138 C CA . ARG A 1 156 ? 13.436 -10.512 4.003 1.00 93.62 156 ARG A CA 1
ATOM 1139 C C . ARG A 1 156 ? 13.604 -9.059 4.435 1.00 93.62 156 ARG A C 1
ATOM 1141 O O . ARG A 1 156 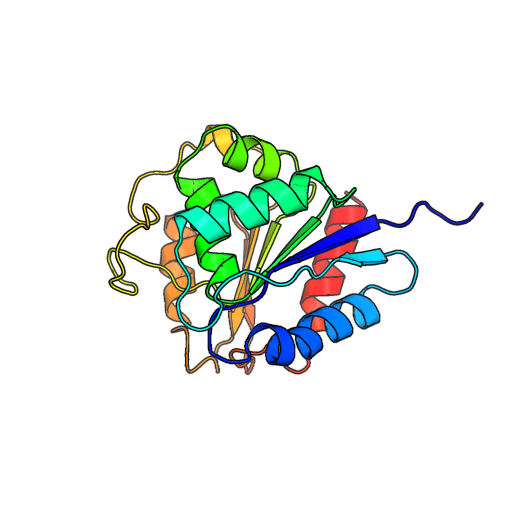? 14.322 -8.797 5.394 1.00 93.62 156 ARG A O 1
ATOM 1148 N N . ARG A 1 157 ? 12.985 -8.124 3.710 1.00 92.69 157 ARG A N 1
ATOM 1149 C CA . ARG A 1 157 ? 13.121 -6.682 3.947 1.00 92.69 157 ARG A CA 1
ATOM 1150 C C . ARG A 1 157 ? 12.365 -6.195 5.176 1.00 92.69 157 ARG A C 1
ATOM 1152 O O . ARG A 1 157 ? 12.875 -5.352 5.903 1.00 92.69 157 ARG A O 1
ATOM 1159 N N . PHE A 1 158 ? 11.175 -6.737 5.396 1.00 93.12 158 PHE A N 1
ATOM 1160 C CA . PHE A 1 158 ? 10.270 -6.378 6.479 1.00 93.12 158 PHE A CA 1
ATOM 1161 C C . PHE A 1 158 ? 9.935 -7.642 7.284 1.00 93.12 158 PHE A C 1
ATOM 1163 O O . PHE A 1 158 ? 8.852 -8.199 7.116 1.00 93.12 158 PHE A O 1
ATOM 1170 N N . PRO A 1 159 ? 10.838 -8.122 8.163 1.00 90.12 159 PRO A N 1
ATOM 1171 C CA . PRO A 1 159 ? 10.646 -9.393 8.870 1.00 90.12 159 PRO A CA 1
ATOM 1172 C C . PRO A 1 159 ? 9.392 -9.460 9.755 1.00 90.12 159 PRO A C 1
ATOM 1174 O O . PRO A 1 159 ? 8.919 -10.550 10.057 1.00 90.12 159 PRO A O 1
ATOM 1177 N N . GLY A 1 160 ? 8.859 -8.309 10.183 1.00 91.25 160 GLY A N 1
ATOM 1178 C CA . GLY A 1 160 ? 7.610 -8.215 10.949 1.00 91.25 160 GLY A CA 1
ATOM 1179 C C . GLY A 1 160 ? 6.340 -8.149 10.093 1.00 91.25 160 GLY A C 1
ATOM 1180 O O . GLY A 1 160 ? 5.242 -8.141 10.644 1.00 91.25 160 GLY A O 1
ATOM 1181 N N . ALA A 1 161 ? 6.463 -8.081 8.765 1.00 95.50 161 ALA A N 1
ATOM 1182 C CA . ALA A 1 161 ? 5.317 -7.989 7.876 1.00 95.50 161 ALA A CA 1
ATOM 1183 C C . ALA A 1 161 ? 4.638 -9.348 7.664 1.00 95.50 161 ALA A C 1
ATOM 1185 O O . ALA A 1 161 ? 5.291 -10.386 7.554 1.00 95.50 161 ALA A O 1
ATOM 1186 N N . THR A 1 162 ? 3.314 -9.335 7.519 1.00 97.88 162 THR A N 1
ATOM 1187 C CA . THR A 1 162 ? 2.554 -10.524 7.118 1.00 97.88 162 THR A CA 1
ATOM 1188 C C . THR A 1 162 ? 2.480 -10.600 5.598 1.00 97.88 162 THR A C 1
ATOM 1190 O O . THR A 1 162 ? 1.996 -9.679 4.943 1.00 97.88 162 THR A O 1
ATOM 1193 N N . ILE A 1 163 ? 2.946 -11.711 5.024 1.00 98.25 163 ILE A N 1
ATOM 1194 C CA . ILE A 1 163 ? 2.939 -11.939 3.575 1.00 98.25 163 ILE A CA 1
ATOM 1195 C C . ILE A 1 163 ? 1.786 -12.872 3.197 1.00 98.25 163 ILE A C 1
ATOM 1197 O O . ILE A 1 163 ? 1.767 -14.045 3.566 1.00 98.25 163 ILE A O 1
ATOM 1201 N N . HIS A 1 164 ? 0.850 -12.362 2.404 1.00 98.44 164 HIS A N 1
ATOM 1202 C CA . HIS A 1 164 ? -0.286 -13.089 1.856 1.00 98.44 164 HIS A CA 1
ATOM 1203 C C . HIS A 1 164 ? 0.014 -13.492 0.411 1.00 98.44 164 HIS A C 1
ATOM 1205 O O . HIS A 1 164 ? 0.176 -12.645 -0.467 1.00 98.44 164 HIS A O 1
ATOM 1211 N N . ARG A 1 165 ? 0.064 -14.798 0.140 1.00 98.12 165 ARG A N 1
ATOM 1212 C CA . ARG A 1 165 ? 0.176 -15.345 -1.220 1.00 98.12 165 ARG A CA 1
ATOM 1213 C C . ARG A 1 165 ? -1.195 -15.850 -1.649 1.00 98.12 165 ARG A C 1
ATOM 1215 O O . ARG A 1 165 ? -1.741 -16.725 -0.985 1.00 98.12 165 ARG A O 1
ATOM 1222 N N . LEU A 1 166 ? -1.748 -15.297 -2.725 1.00 98.00 166 LEU A N 1
ATOM 1223 C CA . LEU A 1 166 ? -3.120 -15.548 -3.171 1.00 98.00 166 LEU A CA 1
ATOM 1224 C C . LEU A 1 166 ? -3.130 -16.446 -4.429 1.00 98.00 166 LEU A C 1
ATOM 1226 O O . LEU A 1 166 ? -2.775 -15.987 -5.526 1.00 98.00 166 LEU A O 1
ATOM 1230 N N . PRO A 1 167 ? -3.499 -17.739 -4.305 1.00 97.75 167 PRO A N 1
ATOM 1231 C CA . PRO A 1 167 ? -3.596 -18.658 -5.439 1.00 97.75 167 PRO A CA 1
ATOM 1232 C C . PRO A 1 167 ? -4.584 -18.156 -6.503 1.00 97.75 167 PRO A C 1
ATOM 1234 O O . PRO A 1 167 ? -5.725 -17.864 -6.175 1.00 97.75 167 PRO A O 1
ATOM 1237 N N . GLY A 1 168 ? -4.167 -18.048 -7.767 1.00 97.62 168 GLY A N 1
ATOM 1238 C CA . GLY A 1 168 ? -5.018 -17.603 -8.880 1.00 97.62 168 GLY A CA 1
ATOM 1239 C C . GLY A 1 168 ? -5.334 -16.101 -8.944 1.00 97.62 168 GLY A C 1
ATOM 1240 O O . GLY A 1 168 ? -5.972 -15.672 -9.899 1.00 97.62 168 GLY A O 1
ATOM 1241 N N . CYS A 1 169 ? -4.898 -15.289 -7.977 1.00 98.25 169 CYS A N 1
ATOM 1242 C CA . CYS A 1 169 ? -5.055 -13.833 -8.039 1.00 98.25 169 CYS A CA 1
ATOM 1243 C C . CYS A 1 169 ? -4.110 -13.230 -9.087 1.00 98.25 169 CYS A C 1
ATOM 1245 O O . CYS A 1 169 ? -2.911 -13.518 -9.058 1.00 98.25 169 CYS A O 1
ATOM 1247 N N . GLY A 1 170 ? -4.658 -12.411 -9.988 1.00 98.06 170 GLY A N 1
ATOM 1248 C CA . GLY A 1 170 ? -3.906 -11.587 -10.937 1.00 98.06 170 GLY A CA 1
ATOM 1249 C C . GLY A 1 170 ? -3.487 -10.240 -10.341 1.00 98.06 170 GLY A C 1
ATOM 1250 O O . GLY A 1 170 ? -3.693 -10.000 -9.150 1.00 98.06 170 GLY A O 1
ATOM 1251 N N . HIS A 1 171 ? -2.922 -9.365 -11.179 1.00 98.12 171 HIS A N 1
ATOM 1252 C CA . HIS A 1 171 ? -2.380 -8.068 -10.751 1.00 98.12 171 HIS A CA 1
ATOM 1253 C C . HIS A 1 171 ? -3.448 -7.121 -10.187 1.00 98.12 171 HIS A C 1
ATOM 1255 O O . HIS A 1 171 ? -3.229 -6.528 -9.142 1.00 98.12 171 HIS A O 1
ATOM 1261 N N . GLN A 1 172 ? -4.633 -7.053 -10.808 1.00 97.38 172 GLN A N 1
ATOM 1262 C CA . GLN A 1 172 ? -5.710 -6.136 -10.403 1.00 97.38 172 GLN A CA 1
ATOM 1263 C C . GLN A 1 172 ? -6.653 -6.712 -9.334 1.00 97.38 172 GLN A 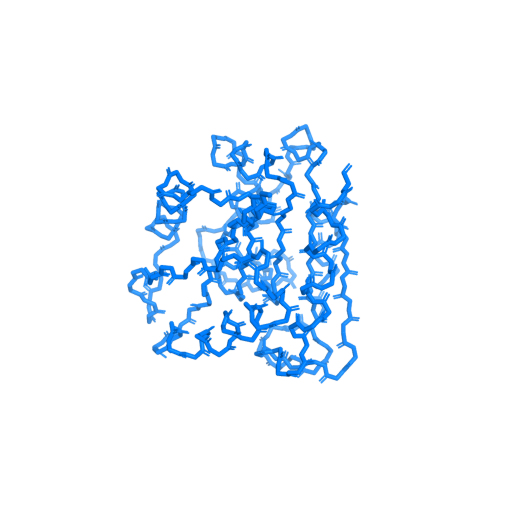C 1
ATOM 1265 O O . GLN A 1 172 ? -7.687 -6.121 -9.027 1.00 97.38 172 GLN A O 1
ATOM 1270 N N . PHE A 1 173 ? -6.300 -7.843 -8.715 1.00 97.62 173 PHE A N 1
ATOM 1271 C CA . PHE A 1 173 ? -7.038 -8.420 -7.585 1.00 97.62 173 PHE A CA 1
ATOM 1272 C C . PHE A 1 173 ? -8.547 -8.637 -7.823 1.00 97.62 173 PHE A C 1
ATOM 1274 O O . PHE A 1 173 ? -9.349 -8.585 -6.880 1.00 97.62 173 PHE A O 1
ATOM 1281 N N . GLU A 1 174 ? -8.971 -8.924 -9.054 1.00 94.31 174 GLU A N 1
ATOM 1282 C CA . GLU A 1 174 ? -10.379 -9.154 -9.366 1.00 94.31 174 GLU A CA 1
ATOM 1283 C C . GLU A 1 174 ? -10.942 -10.311 -8.530 1.00 94.31 174 GLU A C 1
ATOM 1285 O O . GLU A 1 174 ? -10.440 -11.433 -8.549 1.00 94.31 174 GLU A O 1
ATOM 1290 N N . GLY A 1 175 ? -11.991 -10.028 -7.753 1.00 95.06 175 GLY A N 1
ATOM 1291 C CA . GLY A 1 175 ? -12.600 -11.000 -6.840 1.00 95.06 175 GLY A CA 1
ATOM 1292 C C . GLY A 1 175 ? -11.865 -11.203 -5.505 1.00 95.06 175 GLY A C 1
ATOM 1293 O O . GLY A 1 175 ? -12.337 -11.977 -4.673 1.00 95.06 175 GLY A O 1
ATOM 1294 N N . TRP A 1 176 ? -10.762 -10.491 -5.240 1.00 97.62 176 TRP A N 1
ATOM 1295 C CA . TRP A 1 176 ? -9.943 -10.688 -4.034 1.00 97.62 176 TRP A CA 1
ATOM 1296 C C . TRP A 1 176 ? -10.109 -9.617 -2.950 1.00 97.62 176 TRP A C 1
ATOM 1298 O O . TRP A 1 176 ? -9.715 -9.859 -1.808 1.00 97.62 176 TRP A O 1
ATOM 1308 N N . MET A 1 177 ? -10.767 -8.485 -3.231 1.00 97.81 177 MET A N 1
ATOM 1309 C CA . MET A 1 177 ? -10.944 -7.399 -2.246 1.00 97.81 177 MET A CA 1
ATOM 1310 C C . MET A 1 177 ? -11.708 -7.800 -0.981 1.00 97.81 177 MET A C 1
ATOM 1312 O O . MET A 1 177 ? -11.477 -7.218 0.075 1.00 97.81 177 MET A O 1
ATOM 1316 N N . ALA A 1 178 ? -12.529 -8.853 -1.023 1.00 97.81 178 ALA A N 1
ATOM 1317 C CA . ALA A 1 178 ? -13.156 -9.404 0.179 1.00 97.81 178 ALA A CA 1
ATOM 1318 C C . ALA A 1 178 ? -12.141 -9.952 1.202 1.00 97.81 178 ALA A C 1
ATOM 1320 O O . ALA A 1 178 ? -12.377 -9.850 2.409 1.00 97.81 178 ALA A O 1
ATOM 1321 N N . HIS A 1 179 ? -11.010 -10.493 0.737 1.00 97.31 179 HIS A N 1
ATOM 1322 C CA . HIS A 1 179 ? -9.932 -10.980 1.599 1.00 97.31 179 HIS A CA 1
ATOM 1323 C C . HIS A 1 179 ? -9.207 -9.811 2.271 1.00 97.31 179 HIS A C 1
ATOM 1325 O O . HIS A 1 179 ? -9.084 -9.797 3.492 1.00 97.31 179 HIS A O 1
ATOM 1331 N N . VAL A 1 180 ? -8.841 -8.787 1.496 1.00 98.31 180 VAL A N 1
ATOM 1332 C CA . VAL A 1 180 ? -8.209 -7.561 2.017 1.00 98.31 180 VAL A CA 1
ATOM 1333 C C . VAL A 1 180 ? -9.140 -6.857 3.012 1.00 98.31 180 VAL A C 1
ATOM 1335 O O . VAL A 1 180 ? -8.744 -6.546 4.132 1.00 98.31 180 VAL A O 1
ATOM 1338 N N . ALA A 1 181 ? -10.423 -6.696 2.674 1.00 98.44 181 ALA A N 1
ATOM 1339 C CA . ALA A 1 181 ? -11.418 -6.091 3.559 1.00 98.44 181 ALA A CA 1
ATOM 1340 C C . ALA A 1 181 ? -11.645 -6.888 4.854 1.00 98.44 181 ALA A C 1
ATOM 1342 O O . ALA A 1 181 ? -11.972 -6.317 5.897 1.00 98.44 181 ALA A O 1
ATOM 1343 N N . ARG A 1 182 ? -11.535 -8.222 4.820 1.00 98.12 182 ARG A N 1
ATOM 1344 C CA . ARG A 1 182 ? -11.601 -9.052 6.034 1.00 98.12 182 ARG A CA 1
ATOM 1345 C C . ARG A 1 182 ? -10.451 -8.711 6.978 1.00 98.12 182 ARG A C 1
ATOM 1347 O O . ARG A 1 182 ? -10.698 -8.577 8.176 1.00 98.12 182 ARG A O 1
ATOM 1354 N N . ASP A 1 183 ? -9.250 -8.543 6.443 1.00 98.19 183 ASP A N 1
ATOM 1355 C CA . ASP A 1 183 ? -8.050 -8.326 7.243 1.00 98.19 183 ASP A CA 1
ATOM 1356 C C . ASP A 1 183 ? -8.001 -6.884 7.785 1.00 98.19 183 ASP A C 1
ATOM 1358 O O . ASP A 1 183 ? -7.758 -6.703 8.978 1.00 98.19 183 ASP A O 1
ATOM 1362 N N . VAL A 1 184 ? -8.421 -5.878 7.000 1.00 98.06 184 VAL A N 1
ATOM 1363 C CA . VAL A 1 184 ? -8.686 -4.509 7.506 1.00 98.06 184 VAL A CA 1
ATOM 1364 C C . VAL A 1 184 ? -9.685 -4.534 8.666 1.00 98.06 184 VAL A C 1
ATOM 1366 O O . VAL A 1 184 ? -9.437 -3.963 9.725 1.00 98.06 184 VAL A O 1
ATOM 1369 N N . ARG A 1 185 ? -10.814 -5.241 8.514 1.00 97.44 185 ARG A N 1
ATOM 1370 C CA . ARG A 1 185 ? -11.825 -5.360 9.578 1.00 97.44 185 ARG A CA 1
ATOM 1371 C C . ARG A 1 185 ? -11.300 -6.077 10.818 1.00 97.44 185 ARG A C 1
ATOM 1373 O O . ARG A 1 185 ? -11.793 -5.808 11.909 1.00 97.44 185 ARG A O 1
ATOM 1380 N N . ALA A 1 186 ? -10.386 -7.031 10.660 1.00 97.19 186 ALA A N 1
ATOM 1381 C CA . ALA A 1 186 ? -9.772 -7.731 11.781 1.00 97.19 186 ALA A CA 1
ATOM 1382 C C . ALA A 1 186 ? -8.848 -6.796 12.567 1.00 97.19 186 ALA A C 1
ATOM 1384 O O . ALA A 1 186 ? -8.992 -6.715 13.783 1.00 97.19 186 ALA A O 1
ATOM 1385 N N . LEU A 1 187 ? -7.992 -6.042 11.871 1.00 96.75 187 LEU A N 1
ATOM 1386 C CA . LEU A 1 187 ? -7.117 -5.038 12.480 1.00 96.75 187 LEU A CA 1
ATOM 1387 C C . LEU A 1 187 ? -7.907 -3.915 13.159 1.00 96.75 187 LEU A C 1
ATOM 1389 O O . LEU A 1 187 ? -7.574 -3.511 14.261 1.00 96.75 187 LEU A O 1
ATOM 1393 N N . ALA A 1 188 ? -9.010 -3.469 12.558 1.00 94.88 188 ALA A N 1
ATOM 1394 C CA . ALA A 1 188 ? -9.888 -2.446 13.129 1.00 94.88 188 ALA A CA 1
ATOM 1395 C C . ALA A 1 188 ? -10.571 -2.846 14.455 1.00 94.88 188 ALA A C 1
ATOM 1397 O O . ALA A 1 188 ? -11.209 -2.007 15.090 1.00 94.88 188 ALA A O 1
ATOM 1398 N N . ARG A 1 189 ? -10.508 -4.127 14.842 1.00 92.12 189 ARG A N 1
ATOM 1399 C CA . ARG A 1 189 ? -11.069 -4.655 16.096 1.00 92.12 189 ARG A CA 1
ATOM 1400 C C . ARG A 1 189 ? -10.006 -5.001 17.145 1.00 92.12 189 ARG A C 1
ATOM 1402 O O . ARG A 1 189 ? -10.405 -5.389 18.242 1.00 92.12 189 ARG A O 1
ATOM 1409 N N . ALA A 1 190 ? -8.724 -4.956 16.781 1.00 84.38 190 ALA A N 1
ATOM 1410 C CA . ALA A 1 190 ? -7.602 -5.252 17.671 1.00 84.38 190 ALA A CA 1
ATOM 1411 C C . ALA A 1 190 ? -7.319 -4.065 18.600 1.00 84.38 190 ALA A C 1
ATOM 1413 O O . ALA A 1 190 ? -6.955 -4.336 19.765 1.00 84.38 190 ALA A O 1
#

pLDDT: mean 94.75, std 6.58, range [48.03, 98.88]

Secondary structure (DSSP, 8-state):
-PPPPEEEEEE---STTHHHHHHHHHHHHHHHH-TTEEEE-PPPTTTTS--HHHHHHHHHHHHHHS--SEEEEEHHHHHHHHHHHHH-HHHHHHHHTSSEEEEESPPPBSTTSB--SS--TTSPP-GGGGTT--EEEEEETT-SSS-TTHHHHHHHH-TTSEEEEETT--TT-TTTHHHHHHHHHHHTT-

Nearest PDB structures (foldseek):
  2wtm-assembly1_B  TM=6.982E-01  e=8.774E-06  Butyrivibrio proteoclasticus
  3bdi-assembly1_A  TM=7.046E-01  e=1.164E-05  Thermoplasma acidophilum DSM 1728
  7ots-assembly2_B  TM=6.479E-01  e=8.292E-06  Homo sapiens
  8qn0-assembly2_B  TM=6.176E-01  e=4.592E-04  Homo sapiens
  1wm1-assembly1_A  TM=6.189E-01  e=1.152E-02  Serratia marcescens

Foldseek 3Di:
DPDAAAEEEEAFAAAVCGLVLCVVVQVLLDVLLPPSYDYDYDDQPPRNDDDLVSLLVVVLVVLVVDPHLEYEYAEQNLQSLLQLCQVDDDSLLSQLNHLAYEYELYFQDDDPTHDDPDGPLVPAGDVVSNPNYAYEYEAEPQAPPHHSCVLVSVCVRNVNYHYHYHYPQYRSRVVNSNVVSVVVVVSVVD